Protein 6RW2 (pdb70)

Organism: Homo sapiens (NCBI:txid9606)

CATH classification: 2.60.120.260

GO terms:
  GO:0005003 ephrin receptor activity (F, IDA)
  GO:0070160 tight junction (C, IDA)
  GO:0005886 plasma membrane (C, IDA)
  GO:0030335 positive regulation of cell migration (P, IDA)
  GO:1903348 positive regulation of bicellular tight junction assembly (P, IMP)
  GO:0072659 protein localization to plasma membrane (P, IMP)
  GO:0005515 protein binding (F, IPI)
  GO:0019838 growth factor binding (F, IPI)
  GO:0005925 focal adhesion (C, IDA)
  GO:0030027 lamellipodium (C, IDA)
  GO:0031256 leading edge membrane (C, IDA)
  GO:0033629 negative regulation of cell adhesion mediated by integrin (P, IDA)
  GO:0048013 ephrin receptor signaling pathway (P, IDA)
  GO:0005886 plasma membrane (C, EXP)
  GO:0010591 regulation of lamellipodium assembly (P, IMP)
  GO:0016477 cell migration (P, IMP)
  GO:0030216 keratinocyte differentiation (P, IMP)
  GO:1903078 positive regulation of protein localization to plasma membrane (P, IMP)
  GO:0046058 cAMP metabolic process (P, IMP)
  GO:0060326 cell chemotaxis (P, IMP)

Secondary structure (DSSP, 8-state):
-EEEEEEGGGSTT-S--EEESSSSSSEEEEEEETTEEEEEEEEE--SSS---EEEEPPPEE-TT-SSEEEEEEEEEE-GGGSSS--TT-BS-EEEEEEEESS--TT---GGG-EEEEEE--SSEE-HHHHHTT----EEEEEEE----SSEEEEEEEESSBEEEEEEEEEEEE--/---PPP-SGGGGSS--B-

Nearest PDB structures (foldseek):
  6rw2-assembly1_B  TM=1.059E+00  e=2.504E-01  synthetic construct
  2x11-assembly1_A  TM=9.808E-01  e=3.997E-32  Homo sapiens
  3mbw-assembly1_A-2  TM=9.776E-01  e=3.997E-32  Homo sapiens
  6nk1-assembly1_A  TM=9.741E-01  e=1.411E-31  Homo sapiens
  3hei-assembly6_K  TM=9.759E-01  e=9.114E-31  Homo sapiens

Solvent-accessible surface area: 9880 Å² total; per-residue (Å²): 188,80,57,76,44,9,44,3,52,80,29,36,24,162,54,68,22,43,29,83,27,191,41,144,10,4,20,51,29,68,11,100,42,150,146,136,74,42,21,0,17,2,6,3,40,0,98,67,37,158,32,68,4,9,0,15,1,42,56,6,140,45,38,111,1,116,110,0,28,0,32,1,64,0,0,0,23,30,28,140,16,8,125,83,32,35,128,31,19,94,49,32,0,14,0,32,39,4,38,10,88,132,82,41,34,115,110,13,49,79,191,77,18,77,99,38,52,55,0,48,18,124,84,60,0,48,59,66,14,27,139,76,137,121,30,60,73,5,81,30,77,57,45,12,25,104,4,98,113,121,1,1,0,0,0,0,21,0,55,0,0,0,0,0,0,18,10,0,52,0,9,25,115,116,155,148,133,147,58,34,86,4,0,0,22,24,56,59,124,53,49,72,77

InterPro domains:
  IPR000719 Protein kinase domain [PS50011] (613-875)
  IPR001090 Ephrin, ligand binding domain [PF01404] (30-201)
  IPR001090 Ephrin, ligand binding domain [PS51550] (28-206)
  IPR001090 Ephrin, ligand binding domain [SM00615] (28-201)
  IPR001245 Serine-threonine/tyrosine-protein kinase, catalytic domain [PF07714] (614-871)
  IPR001245 Serine-threonine/tyrosine-protein kinase, catalytic domain [PR00109] (692-705)
  IPR001245 Serine-threonine/tyrosine-protein kinase, catalytic domain [PR00109] (729-747)
  IPR001245 Serine-threonine/tyrosine-protein kinase, catalytic domain [PR00109] (779-789)
  IPR001245 Serine-threonine/tyrosine-protein kinase, catalytic domain [PR00109] (798-820)
  IPR001245 Serine-threonine/tyrosine-protein kinase, catalytic domain [PR00109] (842-864)
  IPR001426 Tyrosine-protein kinase, receptor class V, conserved site [PS00790] (182-202)
  IPR001426 Tyrosine-protein kinase, receptor class V, conserved site [PS00791] (247-267)
  IPR001660 Sterile alpha motif domain [PF00536] (904-966)
  IPR001660 Sterile alpha motif domain [PS50105] (904-968)
  IPR001660 Sterile alpha motif domain [SM00454] (901-968)
  IPR003961 Fibronectin type III [PF00041] (331-420)
  IPR003961 Fibronectin type III [PF00041] (439-524)
  IPR003961 Fibronectin type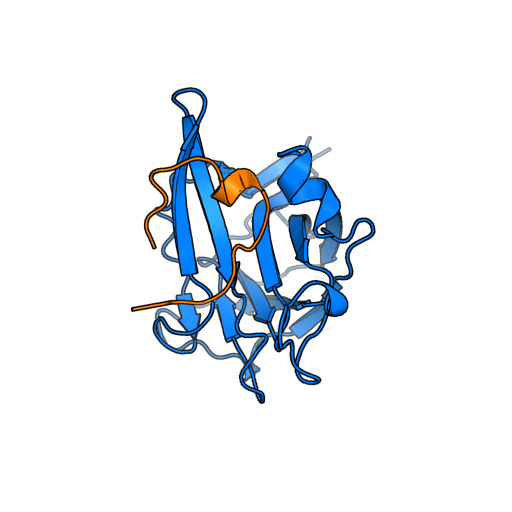 III [PS50853] (328-432)
  IPR003961 Fibronectin type III [PS50853] (438-529)
  IPR003961 Fibronectin type III [SM00060] (329-419)

Radius of gyration: 16.61 Å; Cα contacts (8 Å, |Δi|>4): 452; chains: 2; bounding box: 46×38×38 Å

Sequence (193 aa):
KEVVLLDFAAAGGELGWLTHPYGKGWDLMQNIMNDMPIYMYSVCNVMSGDQDNWLRTNWVYRGEAERIFIELKFTVRDCNSFPGGASSCKETFNLYYAESDLDYGTNFQKRLFTKIDTIAPDEITVSSDFEARHHVKLNVEERSVGPLTRKGFYLAFQDIGACVALLSVRVYYKKCARDCPLVNPLCLHHPGWTC

Foldseek 3Di:
DKDWQDKCFPPLQPQPKAKPPDDQAWHWDWDADPNRIFIKGWHAQQQDAQAWMKIKTHKTFCVPFQKKKKKWKKAWADQVQDPNGDPREDQKKWKWKAADLDGPPHPPCPVRIDTQDIGGFPDHDHVVCVVVVHDDIGIDMGMDGRHDHRTMMMMMIDRRIGMIIRIIIMIGDDD/DPPDDDPDCVPVDDDDDD

B-factor: mean 44.98, std 15.71, range [20.17, 131.32]

Structure (mmCIF, N/CA/C/O backbone):
data_6RW2
#
_entry.id   6RW2
#
_cell.length_a   42.090
_cell.length_b   113.680
_cell.length_c   130.960
_cell.angle_alpha   90.000
_cell.angle_beta   90.000
_cell.angle_gamma   90.000
#
_symmetry.space_group_name_H-M   'I 2 2 2'
#
loop_
_entity.id
_entity.type
_entity.pdbx_description
1 polymer 'Ephrin type-A receptor 2'
2 polymer ALA-ARG-ASP-CYS-PRO-LEU-VAL-ASN-PRO-LEU-CYS-LEU-HIS-PRO-GLY-TRP-THR-CYS
3 non-polymer GLYCEROL
4 non-polymer "1,1',1''-(1,3,5-triazinane-1,3,5-triyl)tripropan-1-one"
5 water water
#
loop_
_atom_site.group_PDB
_atom_site.id
_atom_site.type_symbol
_atom_site.label_atom_id
_atom_site.label_alt_id
_atom_site.label_comp_id
_atom_site.label_asym_id
_atom_site.label_entity_id
_atom_site.label_seq_id
_atom_site.pdbx_PDB_ins_code
_atom_site.Cartn_x
_atom_site.Cartn_y
_atom_site.Cartn_z
_atom_site.occupancy
_atom_site.B_iso_or_equiv
_atom_site.auth_seq_id
_atom_site.auth_comp_id
_atom_site.auth_asym_id
_atom_site.auth_atom_id
_atom_site.pdbx_PDB_model_num
ATOM 1 N N . LYS A 1 19 ? -0.533 30.971 7.144 1.00 60.28 27 LYS A N 1
ATOM 2 C CA . LYS A 1 19 ? -0.162 30.032 6.036 1.00 66.31 27 LYS A CA 1
ATOM 3 C C . LYS A 1 19 ? 0.478 28.746 6.611 1.00 58.77 27 LYS A C 1
ATOM 4 O O . LYS A 1 19 ? 0.274 27.684 6.007 1.00 64.93 27 LYS A O 1
ATOM 10 N N . GLU A 1 20 ? 1.194 28.813 7.737 1.00 50.35 28 GLU A N 1
ATOM 11 C CA . GLU A 1 20 ? 1.773 27.632 8.431 1.00 48.06 28 GLU A CA 1
ATOM 12 C C . GLU A 1 20 ? 0.911 27.280 9.632 1.00 49.55 28 GLU A C 1
ATOM 13 O O . GLU A 1 20 ? 0.680 28.161 10.440 1.00 56.02 28 GLU A O 1
ATOM 19 N N . VAL A 1 21 ? 0.410 26.046 9.684 1.00 45.96 29 VAL A N 1
ATOM 20 C CA . VAL A 1 21 ? -0.389 25.512 10.821 1.00 43.36 29 VAL A CA 1
ATOM 21 C C . VAL A 1 21 ? 0.546 24.577 11.613 1.00 42.01 29 VAL A C 1
ATOM 22 O O . VAL A 1 21 ? 0.957 23.520 11.101 1.00 42.45 29 VAL A O 1
ATOM 26 N N . VAL A 1 22 ? 0.834 24.979 12.829 1.00 36.95 30 VAL A N 1
ATOM 27 C CA . VAL A 1 22 ? 1.783 24.361 13.770 1.00 37.52 30 VAL A CA 1
ATOM 28 C C . VAL A 1 22 ? 1.141 23.157 14.442 1.00 37.27 30 VAL A C 1
ATOM 29 O O . VAL A 1 22 ? 0.163 23.345 15.162 1.00 39.83 30 VAL A O 1
ATOM 33 N N . LEU A 1 23 ? 1.771 21.988 14.282 1.00 35.28 31 LEU A N 1
ATOM 34 C CA . LEU A 1 23 ? 1.348 20.691 14.873 1.00 33.85 31 LEU A CA 1
ATOM 35 C C . LEU A 1 23 ? 2.116 20.390 16.156 1.00 33.46 31 LEU A C 1
ATOM 36 O O . LEU A 1 23 ? 1.601 19.649 16.944 1.00 36.47 31 LEU A O 1
ATOM 41 N N . LEU A 1 24 ? 3.345 20.870 16.301 1.00 33.61 32 LEU A N 1
ATOM 42 C CA . LEU A 1 24 ? 4.217 20.571 17.470 1.00 34.15 32 LEU A CA 1
ATOM 43 C C . LEU A 1 24 ? 5.260 21.678 17.557 1.00 30.40 32 LEU A C 1
ATOM 44 O O . LEU A 1 24 ? 5.807 22.087 16.532 1.00 28.39 32 LEU A O 1
ATOM 49 N N . ASP A 1 25 ? 5.528 22.151 18.753 1.00 33.37 33 ASP A N 1
ATOM 50 C CA . ASP A 1 25 ? 6.420 23.310 18.959 1.00 34.16 33 ASP A CA 1
ATOM 51 C C . ASP A 1 25 ? 7.087 23.130 20.309 1.00 35.20 33 ASP A C 1
ATOM 52 O O . ASP A 1 25 ? 6.538 23.609 21.329 1.00 38.32 33 ASP A O 1
ATOM 57 N N . PHE A 1 26 ? 8.274 22.550 20.279 1.00 32.55 34 PHE A N 1
ATOM 58 C CA . PHE A 1 26 ? 9.006 22.157 21.495 1.00 31.84 34 PHE A CA 1
ATOM 59 C C . PHE A 1 26 ? 9.425 23.383 22.311 1.00 32.68 34 PHE A C 1
ATOM 60 O O . PHE A 1 26 ? 9.288 23.305 23.509 1.00 31.01 34 PHE A O 1
ATOM 68 N N . ALA A 1 27 ? 9.943 24.452 21.700 1.00 35.30 35 ALA A N 1
ATOM 69 C CA . ALA A 1 27 ? 10.485 25.629 22.442 1.00 38.05 35 ALA A CA 1
ATOM 70 C C . ALA A 1 27 ? 9.392 26.332 23.289 1.00 39.73 35 ALA A C 1
ATOM 71 O O . ALA A 1 27 ? 9.754 26.957 24.317 1.00 43.98 35 ALA A O 1
ATOM 73 N N . ALA A 1 28 ? 8.120 26.229 22.893 1.00 40.63 36 ALA A N 1
ATOM 74 C CA . ALA A 1 28 ? 6.963 26.973 23.454 1.00 42.20 36 ALA A CA 1
ATOM 75 C C . ALA A 1 28 ? 6.208 26.122 24.459 1.00 44.39 36 ALA A C 1
ATOM 76 O O . ALA A 1 28 ? 5.327 26.683 25.115 1.00 55.03 36 ALA A O 1
ATOM 78 N N . ALA A 1 29 ? 6.502 24.821 24.557 1.00 49.95 37 ALA A N 1
ATOM 79 C CA . ALA A 1 29 ? 5.585 23.839 25.180 1.00 52.26 37 ALA A CA 1
ATOM 80 C C . ALA A 1 29 ? 5.872 23.696 26.681 1.00 56.29 37 ALA A C 1
ATOM 81 O O . ALA A 1 29 ? 5.381 22.711 27.270 1.00 61.90 37 ALA A O 1
ATOM 83 N N . GLY A 1 30 ? 6.642 24.628 27.274 1.00 60.68 38 GLY A N 1
ATOM 84 C CA . GLY A 1 30 ? 6.900 24.755 28.732 1.00 59.75 38 GLY A CA 1
ATOM 85 C C . GLY A 1 30 ? 7.489 23.498 29.376 1.00 60.67 38 GLY A C 1
ATOM 86 O O . GLY A 1 30 ? 7.470 23.420 30.630 1.00 57.42 38 GLY A O 1
ATOM 87 N N . GLY A 1 31 ? 7.970 22.543 28.564 1.00 59.51 39 GLY A N 1
ATOM 88 C CA . GLY A 1 31 ? 8.655 21.317 29.001 1.00 61.80 39 GLY A CA 1
ATOM 89 C C . GLY A 1 31 ? 7.708 20.217 29.444 1.00 63.11 39 GLY A C 1
ATOM 90 O O . GLY A 1 31 ? 8.197 19.303 30.139 1.00 64.77 39 GLY A O 1
ATOM 91 N N . GLU A 1 32 ? 6.435 20.239 29.015 1.00 65.63 40 GLU A N 1
ATOM 92 C CA . GLU A 1 32 ? 5.343 19.365 29.559 1.00 63.12 40 GLU A CA 1
ATOM 93 C C . GLU A 1 32 ? 4.857 18.329 28.514 1.00 57.31 40 GLU A C 1
ATOM 94 O O . GLU A 1 32 ? 3.819 17.669 28.753 1.00 52.25 40 GLU A O 1
ATOM 100 N N . LEU A 1 33 ? 5.576 18.109 27.408 1.00 54.81 41 LEU A N 1
ATOM 101 C CA . LEU A 1 33 ? 5.094 17.212 26.305 1.00 49.42 41 LEU A CA 1
ATOM 102 C C . LEU A 1 33 ? 5.254 15.735 26.648 1.00 44.73 41 LEU A C 1
ATOM 103 O O . LEU A 1 33 ? 4.626 14.945 25.979 1.00 45.95 41 LEU A O 1
ATOM 108 N N . GLY A 1 34 ? 6.056 15.378 27.646 1.00 48.67 42 GLY A N 1
ATOM 109 C CA . GLY A 1 34 ? 6.295 13.966 28.005 1.00 53.24 42 GLY A CA 1
ATOM 110 C C . GLY A 1 34 ? 6.860 13.202 26.813 1.00 50.76 42 GLY A C 1
ATOM 111 O O . GLY A 1 34 ? 6.262 12.229 26.352 1.00 57.79 42 GLY A O 1
ATOM 112 N N . TRP A 1 35 ? 7.933 13.709 26.238 1.00 43.48 43 TRP A N 1
ATOM 113 C CA . TRP A 1 35 ? 8.717 12.926 25.268 1.00 38.31 43 TRP A CA 1
ATOM 114 C C . TRP A 1 35 ? 9.280 11.722 26.004 1.00 39.83 43 TRP A C 1
ATOM 115 O O . TRP A 1 35 ? 9.375 11.744 27.230 1.00 43.72 43 TRP A O 1
ATOM 126 N N . LEU A 1 36 ? 9.623 10.688 25.263 1.00 41.42 44 LEU A N 1
ATOM 127 C CA . LEU A 1 36 ? 10.093 9.402 25.814 1.00 37.87 44 LEU A CA 1
ATOM 128 C C . LEU A 1 36 ? 11.536 9.229 25.383 1.00 35.08 44 LEU A C 1
ATOM 129 O O . LEU A 1 36 ? 11.868 9.539 24.237 1.00 38.61 44 LEU A O 1
ATOM 134 N N . THR A 1 37 ? 12.391 8.865 26.314 1.00 36.85 45 THR A N 1
ATOM 135 C CA . THR A 1 37 ? 13.828 8.606 26.087 1.00 39.81 45 THR A CA 1
ATOM 136 C C . THR A 1 37 ? 14.121 7.126 26.314 1.00 40.50 45 THR A C 1
ATOM 137 O O . THR A 1 37 ? 13.527 6.555 27.203 1.00 37.79 45 THR A O 1
ATOM 141 N N . HIS A 1 38 ? 14.987 6.556 25.496 1.00 40.28 46 HIS A N 1
ATOM 142 C CA . HIS A 1 38 ? 15.441 5.155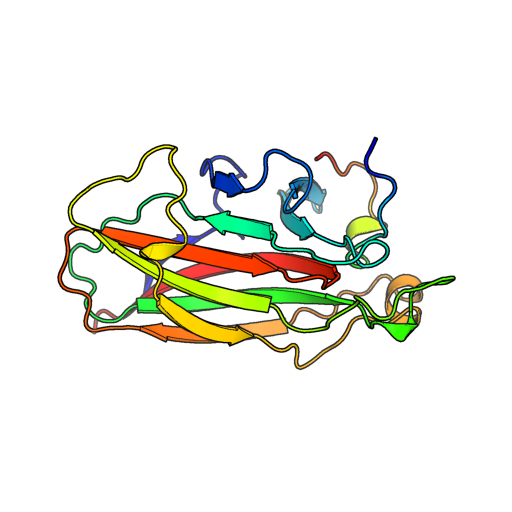 25.582 1.00 43.82 46 HIS A CA 1
ATOM 143 C C . HIS A 1 38 ? 16.934 5.190 25.297 1.00 44.63 46 HIS A C 1
ATOM 144 O O . HIS A 1 38 ? 17.362 5.687 24.263 1.00 39.19 46 HIS A O 1
ATOM 151 N N . PRO A 1 39 ? 17.793 4.763 26.240 1.00 55.97 47 PRO A N 1
ATOM 152 C CA . PRO A 1 39 ? 17.347 4.237 27.532 1.00 58.36 47 PRO A CA 1
ATOM 153 C C . PRO A 1 39 ? 16.996 5.335 28.555 1.00 59.15 47 PRO A C 1
ATOM 154 O O . PRO A 1 39 ? 17.517 6.400 28.416 1.00 54.25 47 PRO A O 1
ATOM 158 N N . TYR A 1 40 ? 16.038 5.062 29.461 1.00 77.62 48 TYR A N 1
ATOM 159 C CA . TYR A 1 40 ? 15.928 5.542 30.880 1.00 87.44 48 TYR A CA 1
ATOM 160 C C . TYR A 1 40 ? 16.212 7.049 31.078 1.00 80.86 48 TYR A C 1
ATOM 161 O O . TYR A 1 40 ? 15.264 7.829 30.989 1.00 78.02 48 TYR A O 1
ATOM 170 N N . GLY A 1 41 ? 17.447 7.446 31.421 1.00 76.74 49 GLY A N 1
ATOM 171 C CA . GLY A 1 41 ? 17.749 8.783 31.982 1.00 75.60 49 GLY A CA 1
ATOM 172 C C . GLY A 1 41 ? 19.228 9.140 31.872 1.00 84.20 49 GLY A C 1
ATOM 173 O O . GLY A 1 41 ? 19.580 10.361 31.896 1.00 76.52 49 GLY A O 1
ATOM 174 N N . LYS A 1 42 ? 20.090 8.122 31.772 1.00 81.71 50 LYS A N 1
ATOM 175 C CA . LYS A 1 42 ? 21.285 8.180 30.885 1.00 77.95 50 LYS A 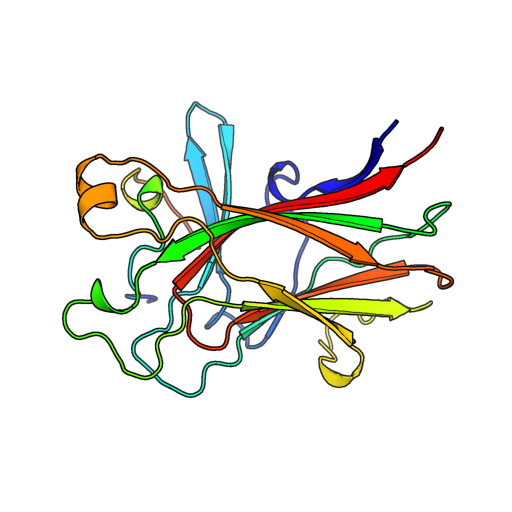CA 1
ATOM 176 C C . LYS A 1 42 ? 20.757 8.405 29.448 1.00 72.73 50 LYS A C 1
ATOM 177 O O . LYS A 1 42 ? 19.666 7.870 29.103 1.00 82.83 50 LYS A O 1
ATOM 183 N N . GLY A 1 43 ? 21.433 9.215 28.642 1.00 52.75 51 GLY A N 1
ATOM 184 C CA . GLY A 1 43 ? 20.948 9.541 27.291 1.00 45.77 51 GLY A CA 1
ATOM 185 C C . GLY A 1 43 ? 20.391 10.939 27.206 1.00 40.83 51 GLY A C 1
ATOM 186 O O . GLY A 1 43 ? 20.915 11.833 27.863 1.00 33.36 51 GLY A O 1
ATOM 187 N N . TRP A 1 44 ? 19.377 11.156 26.371 1.00 36.40 52 TRP A N 1
ATOM 188 C CA . TRP A 1 44 ? 18.824 12.517 26.202 1.00 35.72 52 TRP A CA 1
ATOM 189 C C . TRP A 1 44 ? 18.214 12.982 27.514 1.00 35.97 52 TRP A C 1
ATOM 190 O O . TRP A 1 44 ? 17.476 12.220 28.135 1.00 35.07 52 TRP A O 1
ATOM 201 N N . ASP A 1 45 ? 18.402 14.252 27.819 1.00 37.74 53 ASP A N 1
ATOM 202 C CA . ASP A 1 45 ? 18.031 14.829 29.115 1.00 40.68 53 ASP A CA 1
ATOM 203 C C . ASP A 1 45 ? 17.307 16.160 28.882 1.00 38.28 53 ASP A C 1
ATOM 204 O O . ASP A 1 45 ? 17.840 17.005 28.144 1.00 36.65 53 ASP A O 1
ATOM 209 N N . LEU A 1 46 ? 16.146 16.362 29.504 1.00 38.03 54 LEU A N 1
ATOM 210 C CA . LEU A 1 46 ? 15.392 17.636 29.360 1.00 37.99 54 LEU A CA 1
ATOM 211 C C . LEU A 1 46 ? 15.990 18.636 30.344 1.00 34.77 54 LEU A C 1
ATOM 212 O O . LEU A 1 46 ? 15.985 18.339 31.483 1.00 36.44 54 LEU A O 1
ATOM 217 N N . MET A 1 47 ? 16.516 19.745 29.860 1.00 36.02 55 MET A N 1
ATOM 218 C CA . MET A 1 47 ? 17.170 20.778 30.666 1.00 38.13 55 MET A CA 1
ATOM 219 C C . MET A 1 47 ? 16.279 22.032 30.651 1.00 40.46 55 MET A C 1
ATOM 220 O O . MET A 1 47 ? 15.792 22.422 29.581 1.00 36.17 55 MET A O 1
ATOM 225 N N . GLN A 1 48 ? 16.109 22.650 31.812 1.00 42.42 56 GLN A N 1
ATOM 226 C CA . GLN A 1 48 ? 15.251 23.836 32.013 1.00 43.91 56 GLN A CA 1
ATOM 227 C C . GLN A 1 48 ? 16.075 24.892 32.720 1.00 42.98 56 GLN A C 1
ATOM 228 O O . GLN A 1 48 ? 16.812 24.604 33.659 1.00 46.49 56 GLN A O 1
ATOM 234 N N . ASN A 1 49 ? 15.939 26.098 32.253 1.00 43.80 57 ASN A N 1
ATOM 235 C CA . ASN A 1 49 ? 16.395 27.257 33.013 1.00 45.58 57 ASN A CA 1
ATOM 236 C C . ASN A 1 49 ? 15.381 28.372 32.725 1.00 48.05 57 ASN A C 1
ATOM 237 O O . ASN A 1 49 ? 14.415 28.147 31.926 1.00 45.63 57 ASN A O 1
ATOM 242 N N . ILE A 1 50 ? 15.562 29.514 33.376 1.00 43.35 58 ILE A N 1
ATOM 243 C CA . ILE A 1 50 ? 14.805 30.736 33.051 1.00 44.52 58 ILE A CA 1
ATOM 244 C C . ILE A 1 50 ? 15.833 31.750 32.574 1.00 42.75 58 ILE A C 1
ATOM 245 O O . ILE A 1 50 ? 16.798 31.931 33.270 1.00 46.16 58 ILE A O 1
ATOM 250 N N . MET A 1 51 ? 15.655 32.330 31.396 1.00 47.91 59 MET A N 1
ATOM 251 C CA . MET A 1 51 ? 16.537 33.423 30.917 1.00 54.18 59 MET A CA 1
ATOM 252 C C . MET A 1 51 ? 15.666 34.551 30.391 1.00 47.59 59 MET A C 1
ATOM 253 O O . MET A 1 51 ? 14.656 34.233 29.742 1.00 48.05 59 MET A O 1
ATOM 258 N N . ASN A 1 52 ? 16.015 35.800 30.696 1.00 52.16 60 ASN A N 1
ATOM 259 C CA . ASN A 1 52 ? 15.180 36.988 30.331 1.00 60.23 60 ASN A CA 1
ATOM 260 C C . ASN A 1 52 ? 13.731 36.768 30.843 1.00 54.78 60 ASN A C 1
ATOM 261 O O . ASN A 1 52 ? 12.765 37.007 30.076 1.00 53.95 60 ASN A O 1
ATOM 266 N N . ASP A 1 53 ? 13.593 36.241 32.068 1.00 48.54 61 ASP A N 1
ATOM 267 C CA . ASP A 1 53 ? 12.303 35.917 32.743 1.00 54.11 61 ASP A CA 1
ATOM 268 C C . ASP A 1 53 ? 11.349 35.192 31.791 1.00 53.26 61 ASP A C 1
ATOM 269 O O . ASP A 1 53 ? 10.142 35.360 31.896 1.00 50.95 61 ASP A O 1
ATOM 274 N N . MET A 1 54 ? 11.933 34.308 30.988 1.00 56.18 62 MET A N 1
ATOM 275 C CA . MET A 1 54 ? 11.293 33.394 30.015 1.00 56.61 62 MET A CA 1
ATOM 276 C C . MET A 1 54 ? 11.881 32.000 30.243 1.00 49.29 62 MET A C 1
ATOM 277 O O . MET A 1 54 ? 13.083 31.793 30.098 1.00 44.66 62 MET A O 1
ATOM 282 N N . PRO A 1 55 ? 11.066 30.991 30.601 1.00 45.79 63 PRO A N 1
ATOM 283 C CA . PRO A 1 55 ? 11.545 29.618 30.676 1.00 43.85 63 PRO A CA 1
ATOM 284 C C . PRO A 1 55 ? 12.192 29.192 29.347 1.00 41.70 63 PRO A C 1
ATOM 285 O O . PRO A 1 55 ? 11.848 29.698 28.283 1.00 40.18 63 PRO A O 1
ATOM 289 N N . ILE A 1 56 ? 13.215 28.343 29.435 1.00 43.44 64 ILE A N 1
ATOM 290 C CA . ILE A 1 56 ? 13.976 27.859 28.245 1.00 40.86 64 ILE A CA 1
ATOM 291 C C . ILE A 1 56 ? 14.301 26.380 28.444 1.00 39.36 64 ILE A C 1
ATOM 292 O O . ILE A 1 56 ? 14.726 26.004 29.572 1.00 36.28 64 ILE A O 1
ATOM 297 N N . TYR A 1 57 ? 14.027 25.590 27.400 1.00 36.77 65 TYR A N 1
ATOM 298 C CA . TYR A 1 57 ? 14.175 24.122 27.352 1.00 37.66 65 TYR A CA 1
ATOM 299 C C . TYR A 1 57 ? 15.200 23.760 26.264 1.00 36.04 65 TYR A C 1
ATOM 300 O O . TYR A 1 57 ? 15.262 24.434 25.238 1.00 36.05 65 TYR A O 1
ATOM 309 N N . MET A 1 58 ? 16.071 22.812 26.579 1.00 35.70 66 MET A N 1
ATOM 310 C CA . MET A 1 58 ? 17.029 22.137 25.663 1.00 36.69 66 MET A CA 1
ATOM 311 C C . MET A 1 58 ? 16.896 20.644 25.939 1.00 34.01 66 MET A C 1
ATOM 312 O O . MET A 1 58 ? 16.963 20.290 27.121 1.00 32.41 66 MET A O 1
ATOM 317 N N . TYR A 1 59 ? 16.745 19.827 24.904 1.00 33.46 67 TYR A N 1
ATOM 318 C CA . TYR A 1 59 ? 16.933 18.353 24.998 1.00 35.75 67 TYR A CA 1
ATOM 319 C C . TYR A 1 59 ? 18.392 18.111 24.633 1.00 33.96 67 TYR A C 1
ATOM 320 O O . TYR A 1 59 ? 18.778 18.556 23.538 1.00 33.99 67 TYR A O 1
ATOM 329 N N . SER A 1 60 ? 19.178 17.561 25.551 1.00 30.59 68 SER A N 1
ATOM 330 C CA . SER A 1 60 ? 20.655 17.580 25.445 1.00 32.88 68 SER A CA 1
ATOM 331 C C . SER A 1 60 ? 21.181 16.180 25.637 1.00 33.29 68 SER A C 1
ATOM 332 O O . SER A 1 60 ? 20.639 15.490 26.527 1.00 29.83 68 SER A O 1
ATOM 335 N N . VAL A 1 61 ? 22.244 15.840 24.911 1.00 33.67 69 VAL A N 1
ATOM 336 C CA . VAL A 1 61 ? 23.042 14.619 25.235 1.00 33.18 69 VAL A CA 1
ATOM 337 C C . VAL A 1 61 ? 24.490 14.854 24.778 1.00 33.19 69 VAL A C 1
ATOM 338 O O . VAL A 1 61 ? 24.711 15.509 23.771 1.00 28.06 69 VAL A O 1
ATOM 342 N N . CYS A 1 62 ? 25.430 14.398 25.598 1.00 33.36 70 CYS A N 1
ATOM 343 C CA . CYS A 1 62 ? 26.857 14.602 25.400 1.00 33.88 70 CYS A CA 1
ATOM 344 C C . CYS A 1 62 ? 27.645 13.489 26.077 1.00 32.60 70 CYS A C 1
ATOM 345 O O . CYS A 1 62 ? 28.439 13.788 26.918 1.00 36.33 70 CYS A O 1
ATOM 348 N N . ASN A 1 63 ? 27.382 12.249 25.719 1.00 34.81 71 ASN A N 1
ATOM 349 C CA . ASN A 1 63 ? 28.141 11.061 26.173 1.00 37.75 71 ASN A CA 1
ATOM 350 C C . ASN A 1 63 ? 29.236 10.769 25.139 1.00 38.57 71 ASN A C 1
ATOM 351 O O . ASN A 1 63 ? 29.142 9.748 24.438 1.00 45.54 71 ASN A O 1
ATOM 356 N N . VAL A 1 64 ? 30.191 11.675 24.983 1.00 39.19 72 VAL A N 1
ATOM 357 C CA . VAL A 1 64 ? 31.273 11.576 23.954 1.00 41.12 72 VAL A CA 1
ATOM 358 C C . VAL A 1 64 ? 32.453 10.761 24.496 1.00 43.46 72 VAL A C 1
ATOM 359 O O . VAL A 1 64 ? 33.295 10.461 23.660 1.00 37.71 72 VAL A O 1
ATOM 363 N N . MET A 1 65 ? 32.487 10.422 25.798 1.00 50.76 73 MET A N 1
ATOM 364 C CA . MET A 1 65 ? 33.649 9.772 26.481 1.00 59.63 73 MET A CA 1
ATOM 365 C C . MET A 1 65 ? 33.542 8.250 26.349 1.00 59.15 73 MET A C 1
ATOM 366 O O . MET A 1 65 ? 34.550 7.642 25.970 1.00 73.59 73 MET A O 1
ATOM 371 N N . SER A 1 66 ? 32.364 7.676 26.587 1.00 62.87 74 SER A N 1
ATOM 372 C CA . SER A 1 66 ? 32.090 6.211 26.518 1.00 62.38 74 SER A CA 1
ATOM 373 C C . SER A 1 66 ? 31.521 5.879 25.146 1.00 55.10 74 SER A C 1
ATOM 374 O O . SER A 1 66 ? 30.775 6.740 24.594 1.00 58.32 74 SER A O 1
ATOM 377 N N . GLY A 1 67 ? 31.839 4.699 24.614 1.00 49.39 75 GLY A N 1
ATOM 378 C CA . GLY A 1 67 ? 31.491 4.349 23.219 1.00 48.49 75 GLY A CA 1
ATOM 379 C C . GLY A 1 67 ? 30.114 3.742 23.133 1.00 47.42 75 GLY A C 1
ATOM 380 O O . GLY A 1 67 ? 29.470 3.631 24.176 1.00 52.99 75 GLY A O 1
ATOM 381 N N . ASP A 1 68 ? 29.674 3.335 21.946 1.00 51.83 76 ASP A N 1
ATOM 382 C CA . ASP A 1 68 ? 28.460 2.482 21.782 1.00 52.86 76 ASP A CA 1
ATOM 383 C C . ASP A 1 68 ? 27.242 3.238 22.346 1.00 50.65 76 ASP A C 1
ATOM 384 O O . ASP A 1 68 ? 26.511 2.697 23.203 1.00 49.81 76 ASP A O 1
ATOM 389 N N . GLN A 1 69 ? 27.055 4.486 21.923 1.00 47.68 77 GLN A N 1
ATOM 390 C CA . GLN A 1 69 ? 25.922 5.344 22.356 1.00 44.58 77 GLN A CA 1
ATOM 391 C C . GLN A 1 69 ? 24.794 5.055 21.374 1.00 39.30 77 GLN A C 1
ATOM 392 O O . GLN A 1 69 ? 25.055 5.122 20.183 1.00 35.60 77 GLN A O 1
ATOM 398 N N . ASP A 1 70 ? 23.621 4.675 21.869 1.00 38.08 78 ASP A N 1
ATOM 399 C CA . ASP A 1 70 ? 22.423 4.577 21.005 1.00 37.85 78 ASP A CA 1
ATOM 400 C C . ASP A 1 70 ? 21.238 5.208 21.759 1.00 36.02 78 ASP A C 1
ATOM 401 O O . ASP A 1 70 ? 20.431 4.482 22.324 1.00 36.50 78 ASP A O 1
ATOM 406 N N . ASN A 1 71 ? 21.163 6.536 21.763 1.00 34.00 79 ASN A N 1
ATOM 407 C CA . ASN A 1 71 ? 20.232 7.322 22.629 1.00 35.23 79 ASN A CA 1
ATOM 408 C C . ASN A 1 71 ? 19.063 7.826 21.795 1.00 31.72 79 ASN A C 1
ATOM 409 O O . ASN A 1 71 ? 19.284 8.633 20.936 1.00 32.38 79 ASN A O 1
ATOM 414 N N . TRP A 1 72 ? 17.872 7.374 22.117 1.00 29.16 80 TRP A N 1
ATOM 415 C CA . TRP A 1 72 ? 16.635 7.754 21.414 1.00 30.50 80 TRP A CA 1
ATOM 416 C C . TRP A 1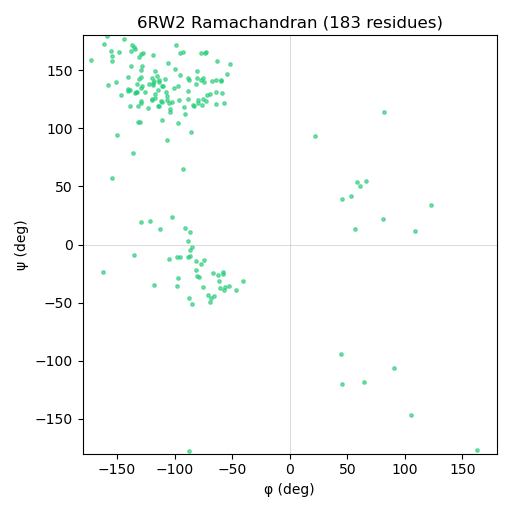 72 ? 15.752 8.675 22.243 1.00 30.29 80 TRP A C 1
ATOM 417 O O . TRP A 1 72 ? 15.618 8.455 23.453 1.00 31.19 80 TRP A O 1
ATOM 428 N N . LEU A 1 73 ? 15.134 9.624 21.544 1.00 30.97 81 LEU A N 1
ATOM 429 C CA . LEU A 1 73 ? 14.174 10.633 22.032 1.00 29.82 81 LEU A CA 1
ATOM 430 C C . LEU A 1 73 ? 12.974 10.553 21.117 1.00 29.32 81 LEU A C 1
ATOM 431 O O . LEU A 1 73 ? 13.156 10.733 19.937 1.00 29.01 81 LEU A O 1
ATOM 436 N N . ARG A 1 74 ? 11.788 10.326 21.645 1.00 33.27 82 ARG A N 1
ATOM 437 C CA . ARG A 1 74 ? 10.568 10.239 20.819 1.00 32.33 82 ARG A CA 1
ATOM 438 C C . ARG A 1 74 ? 9.592 11.344 21.237 1.00 34.23 82 ARG A C 1
ATOM 439 O O . ARG A 1 74 ? 9.393 11.509 22.431 1.00 28.10 82 ARG A O 1
ATOM 447 N N . THR A 1 75 ? 8.932 11.977 20.263 1.00 32.24 83 THR A N 1
ATOM 448 C CA . THR A 1 75 ? 7.945 13.022 20.527 1.00 31.30 83 THR A CA 1
ATOM 449 C C . THR A 1 75 ? 6.692 12.346 21.100 1.00 30.86 83 THR A C 1
ATOM 450 O O . THR A 1 75 ? 6.585 11.115 20.998 1.00 29.74 83 THR A O 1
ATOM 454 N N . ASN A 1 76 ? 5.808 13.162 21.674 1.00 29.77 84 ASN A N 1
ATOM 455 C CA . ASN A 1 76 ? 4.383 12.850 21.842 1.00 34.01 84 ASN A CA 1
ATOM 456 C C . ASN A 1 76 ? 3.829 12.428 20.468 1.00 33.90 84 ASN A C 1
ATOM 457 O O . ASN A 1 76 ? 4.396 12.791 19.423 1.00 30.59 84 ASN A O 1
ATOM 462 N N . TRP A 1 77 ? 2.766 11.652 20.470 1.00 34.34 85 TRP A N 1
ATOM 463 C CA . TRP A 1 77 ? 1.963 11.379 19.248 1.00 37.96 85 TRP A CA 1
ATOM 464 C C . TRP A 1 77 ? 1.293 12.666 18.724 1.00 35.38 85 TRP A C 1
ATOM 465 O O . TRP A 1 77 ? 0.640 13.386 19.507 1.00 33.43 85 TRP A O 1
ATOM 476 N N . VAL A 1 78 ? 1.417 12.925 17.427 1.00 34.69 86 VAL A N 1
ATOM 477 C CA . VAL A 1 78 ? 0.828 14.131 16.777 1.00 35.83 86 VAL A CA 1
ATOM 478 C C . VAL A 1 78 ? -0.314 13.733 15.850 1.00 33.42 86 VAL A C 1
ATOM 479 O O . VAL A 1 78 ? -0.099 12.931 14.959 1.00 32.79 86 VAL A O 1
ATOM 483 N N . TYR A 1 79 ? -1.491 14.291 16.088 1.00 34.46 87 TYR A N 1
ATOM 484 C CA . TYR A 1 79 ? -2.705 14.052 15.281 1.00 36.98 87 TYR A CA 1
ATOM 485 C C . TYR A 1 79 ? -2.469 14.871 14.018 1.00 38.07 87 TYR A C 1
ATOM 486 O O . TYR A 1 79 ? -2.198 16.043 14.113 1.00 41.77 87 TYR A O 1
ATOM 495 N N . ARG A 1 80 ? -2.447 14.195 12.887 1.00 37.24 88 ARG A N 1
ATOM 496 C CA . ARG A 1 80 ? -2.111 14.723 11.545 1.00 40.63 88 ARG A CA 1
ATOM 497 C C . ARG A 1 80 ? -3.216 15.636 11.017 1.00 39.59 88 ARG A C 1
ATOM 498 O O . ARG A 1 80 ? -2.882 16.682 10.437 1.00 39.39 88 ARG A O 1
ATOM 506 N N . GLY A 1 81 ? -4.476 15.227 11.180 1.00 39.85 89 GLY A N 1
ATOM 507 C CA . GLY A 1 81 ? -5.648 16.023 10.755 1.00 38.59 89 GLY A CA 1
ATOM 508 C C . GLY A 1 81 ? -5.669 16.180 9.241 1.00 39.34 89 GLY A C 1
ATOM 509 O O . GLY A 1 81 ? -5.704 15.170 8.545 1.00 41.25 89 GLY A O 1
ATOM 510 N N . GLU A 1 82 ? -5.592 17.412 8.753 1.00 42.13 90 GLU A N 1
ATOM 511 C CA . GLU A 1 82 ? -5.594 17.763 7.308 1.00 49.04 90 GLU A CA 1
ATOM 512 C C . GLU A 1 82 ? -4.197 17.579 6.715 1.00 43.44 90 GLU A C 1
ATOM 513 O O . GLU A 1 82 ? -4.095 17.459 5.485 1.00 41.71 90 GLU A O 1
ATOM 519 N N . ALA A 1 83 ? -3.168 17.606 7.561 1.00 38.31 91 ALA A N 1
ATOM 520 C CA . ALA A 1 83 ? -1.760 17.681 7.116 1.00 36.99 91 ALA A CA 1
ATOM 521 C C . ALA A 1 83 ? -1.472 16.476 6.236 1.00 33.38 91 ALA A C 1
ATOM 522 O O . ALA A 1 83 ? -1.758 15.378 6.683 1.00 29.04 91 ALA A O 1
ATOM 524 N N . GLU A 1 84 ? -0.890 16.687 5.060 1.00 33.04 92 GLU A N 1
ATOM 525 C CA . GLU A 1 84 ? -0.444 15.553 4.197 1.00 38.57 92 GLU A CA 1
ATOM 526 C C . GLU A 1 84 ? 1.056 15.619 3.999 1.00 35.89 92 GLU A C 1
ATOM 527 O O . GLU A 1 84 ? 1.625 14.602 3.840 1.00 39.59 92 GLU A O 1
ATOM 533 N N . ARG A 1 85 ? 1.643 16.800 3.912 1.00 40.13 93 ARG A N 1
ATOM 534 C CA . ARG A 1 85 ? 3.122 16.954 3.955 1.00 37.86 93 ARG A CA 1
ATOM 535 C C . ARG A 1 85 ? 3.427 17.777 5.198 1.00 37.84 93 ARG A C 1
ATOM 536 O O . ARG A 1 85 ? 2.726 18.795 5.402 1.00 38.43 93 ARG A O 1
ATOM 544 N N . ILE A 1 86 ? 4.349 17.299 6.040 1.00 34.52 94 ILE A N 1
ATOM 545 C CA . ILE A 1 86 ? 4.820 18.086 7.213 1.00 33.09 94 ILE A CA 1
ATOM 546 C C . ILE A 1 86 ? 6.221 18.640 6.956 1.00 34.07 94 ILE A C 1
ATOM 547 O O . ILE A 1 86 ? 6.971 18.079 6.136 1.00 35.93 94 ILE A O 1
ATOM 552 N N . PHE A 1 87 ? 6.548 19.724 7.655 1.00 34.79 95 PHE A N 1
ATOM 553 C CA . PHE A 1 87 ? 7.851 20.430 7.607 1.00 34.00 95 PHE A CA 1
ATOM 554 C C . PHE A 1 87 ? 8.393 20.361 9.030 1.00 34.48 95 PHE A C 1
ATOM 555 O O . PHE A 1 87 ? 7.634 20.687 9.930 1.00 33.62 95 PHE A O 1
ATOM 563 N N . ILE A 1 88 ? 9.601 19.828 9.220 1.00 33.97 96 ILE A N 1
ATOM 564 C CA . ILE A 1 88 ? 10.250 19.682 10.556 1.00 32.66 96 ILE A CA 1
ATOM 565 C C . ILE A 1 88 ? 11.413 20.649 10.577 1.00 31.67 96 ILE A C 1
ATOM 566 O O . ILE A 1 88 ? 12.382 20.434 9.847 1.00 33.74 96 ILE A O 1
ATOM 571 N N . GLU A 1 89 ? 11.267 21.726 11.314 1.00 34.37 97 GLU A N 1
ATOM 572 C CA . GLU A 1 89 ? 12.352 22.712 11.546 1.00 33.14 97 GLU A CA 1
ATOM 573 C C . GLU A 1 89 ? 13.054 22.419 12.874 1.00 31.28 97 GLU A C 1
ATOM 574 O O . GLU A 1 89 ? 12.377 22.354 13.899 1.00 31.06 97 GLU A O 1
ATOM 580 N N . LEU A 1 90 ? 14.369 22.237 12.850 1.00 31.14 98 LEU A N 1
ATOM 581 C CA . LEU A 1 90 ? 15.167 21.970 14.078 1.00 29.57 98 LEU A CA 1
ATOM 582 C C . LEU A 1 90 ? 16.181 23.099 14.267 1.00 30.38 98 LEU A C 1
ATOM 583 O O . LEU A 1 90 ? 16.779 23.539 13.290 1.00 31.24 98 LEU A O 1
ATOM 588 N N . LYS A 1 91 ? 16.386 23.501 15.504 1.00 31.90 99 LYS A N 1
ATOM 589 C CA . LYS A 1 91 ? 17.498 24.384 15.888 1.00 33.85 99 LYS A CA 1
ATOM 590 C C . LYS A 1 91 ? 18.228 23.674 17.001 1.00 31.57 99 LYS A C 1
ATOM 591 O O . LYS A 1 91 ? 17.585 23.160 17.982 1.00 30.10 99 LYS A O 1
ATOM 597 N N . PHE A 1 92 ? 19.523 23.613 16.838 1.00 32.38 100 PHE A N 1
ATOM 598 C CA . PHE A 1 92 ? 20.359 22.787 17.722 1.00 31.38 100 PHE A CA 1
ATOM 599 C C . PHE A 1 92 ? 21.759 23.351 17.710 1.00 30.34 100 PHE A C 1
ATOM 600 O O . PHE A 1 92 ? 22.094 24.149 16.822 1.00 30.85 100 PHE A O 1
ATOM 608 N N . THR A 1 93 ? 22.543 22.876 18.668 1.00 30.16 101 THR A N 1
ATOM 609 C CA . THR A 1 93 ? 23.993 23.112 18.734 1.00 30.93 101 THR A CA 1
ATOM 610 C C . THR A 1 93 ? 24.657 21.742 18.600 1.00 32.51 101 THR A C 1
ATOM 611 O O . THR A 1 93 ? 24.058 20.719 19.081 1.00 29.58 101 THR A O 1
ATOM 615 N N . VAL A 1 94 ? 25.851 21.742 18.020 1.00 33.61 102 VAL A N 1
ATOM 616 C CA . VAL A 1 94 ? 26.751 20.562 18.024 1.00 35.48 102 VAL A CA 1
ATOM 617 C C . VAL A 1 94 ? 28.165 21.010 18.407 1.00 37.27 102 VAL A C 1
ATOM 618 O O . VAL A 1 94 ? 28.675 22.024 17.835 1.00 36.80 102 VAL A O 1
ATOM 622 N N . ARG A 1 95 ? 28.757 20.287 19.348 1.00 32.59 103 ARG A N 1
ATOM 623 C CA . ARG A 1 95 ? 30.103 20.644 19.868 1.00 36.26 103 ARG A CA 1
ATOM 624 C C . ARG A 1 95 ? 31.201 19.815 19.162 1.00 36.42 103 ARG A C 1
ATOM 625 O O . ARG A 1 95 ? 31.001 18.623 18.807 1.00 38.92 103 ARG A O 1
ATOM 633 N N . ASP A 1 96 ? 32.261 20.521 18.818 1.00 37.65 104 ASP A N 1
ATOM 634 C CA . ASP A 1 96 ? 33.450 20.085 18.067 1.00 36.10 104 ASP A CA 1
ATOM 635 C C . ASP A 1 96 ? 34.065 18.909 18.821 1.00 35.56 104 ASP A C 1
ATOM 636 O O . ASP A 1 96 ? 34.399 19.077 20.003 1.00 33.87 104 ASP A O 1
ATOM 641 N N . CYS A 1 97 ? 34.203 17.755 18.186 1.00 35.65 105 CYS A N 1
ATOM 642 C CA . CYS A 1 97 ? 34.848 16.555 18.795 1.00 39.19 105 CYS A CA 1
ATOM 643 C C . CYS A 1 97 ? 36.285 16.823 19.249 1.00 37.53 105 CYS A C 1
ATOM 644 O O . CYS A 1 97 ? 36.666 16.226 20.230 1.00 38.47 105 CYS A O 1
ATOM 647 N N . ASN A 1 98 ? 37.022 17.791 18.720 1.00 41.03 106 ASN A N 1
ATOM 648 C CA . ASN A 1 98 ? 38.395 18.039 19.270 1.00 40.04 106 ASN A CA 1
ATOM 649 C C . ASN A 1 98 ? 38.438 18.943 20.501 1.00 39.68 106 ASN A C 1
ATOM 650 O O . ASN A 1 98 ? 39.546 19.207 20.955 1.00 39.65 106 ASN A O 1
ATOM 655 N N . SER A 1 99 ? 37.310 19.469 20.955 1.00 39.27 107 SER A N 1
ATOM 656 C CA . SER A 1 99 ? 37.208 20.496 22.013 1.00 38.81 107 SER A CA 1
ATOM 657 C C . SER A 1 99 ? 37.129 19.801 23.368 1.00 40.37 107 SER A C 1
ATOM 658 O O . SER A 1 99 ? 36.930 20.508 24.344 1.00 42.08 107 SER A O 1
ATOM 661 N N . PHE A 1 100 ? 37.227 18.473 23.417 1.00 43.56 108 PHE A N 1
ATOM 662 C CA . PHE A 1 100 ? 37.095 17.691 24.680 1.00 52.35 108 PHE A CA 1
ATOM 663 C C . PHE A 1 100 ? 38.475 17.365 25.257 1.00 63.03 108 PHE A C 1
ATOM 664 O O . PHE A 1 100 ? 39.161 16.464 24.761 1.00 62.59 108 PHE A O 1
ATOM 672 N N . PRO A 1 101 ? 38.902 18.062 26.340 1.00 76.92 109 PRO A N 1
ATOM 673 C CA . PRO A 1 101 ? 40.175 17.757 27.006 1.00 79.98 109 PRO A CA 1
ATOM 674 C C . PRO A 1 101 ? 40.047 16.340 27.579 1.00 88.43 109 PRO A C 1
ATOM 675 O O . PRO A 1 101 ? 39.102 16.126 28.360 1.00 84.15 109 PRO A O 1
ATOM 679 N N . GLY A 1 102 ? 40.939 15.428 27.152 1.00 86.57 110 GLY A N 1
ATOM 680 C CA . GLY A 1 102 ? 40.679 13.975 27.038 1.00 87.83 110 GLY A CA 1
ATOM 681 C C . GLY A 1 102 ? 40.148 13.656 25.643 1.00 95.86 110 GLY A C 1
ATOM 682 O O . GLY A 1 102 ? 40.972 13.685 24.683 1.00 99.54 110 GLY A O 1
ATOM 683 N N . GLY A 1 103 ? 38.836 13.369 25.532 1.00 95.93 111 GLY A N 1
ATOM 684 C CA . GLY A 1 103 ? 38.010 13.471 24.304 1.00 94.97 111 GLY A CA 1
ATOM 685 C C . GLY A 1 103 ? 38.134 12.276 23.368 1.00 94.29 111 GLY A C 1
ATOM 686 O O . GLY A 1 103 ? 39.234 12.105 22.758 1.00 87.63 111 GLY A O 1
ATOM 687 N N . ALA A 1 104 ? 37.051 11.504 23.191 1.00 81.44 112 ALA A N 1
ATOM 688 C CA . ALA A 1 104 ? 37.145 10.143 22.616 1.00 85.04 112 ALA A CA 1
ATOM 689 C C . ALA A 1 104 ? 36.938 10.124 21.090 1.00 88.91 112 ALA A C 1
ATOM 690 O O . ALA A 1 104 ? 36.470 11.141 20.444 1.00 66.69 112 ALA A O 1
ATOM 692 N N . SER A 1 105 ? 37.321 8.958 20.546 1.00 88.53 113 SER A N 1
ATOM 693 C CA . SER A 1 105 ? 37.159 8.509 19.141 1.00 82.32 113 SER A CA 1
ATOM 694 C C . SER A 1 105 ? 35.784 7.846 18.966 1.00 77.51 113 SER A C 1
ATOM 695 O O . SER A 1 105 ? 35.548 7.236 17.916 1.00 76.46 113 SER A O 1
ATOM 698 N N . SER A 1 106 ? 34.909 7.967 19.970 1.00 72.35 114 SER A N 1
ATOM 699 C CA . SER A 1 106 ? 33.460 7.628 19.911 1.00 65.90 114 SER A CA 1
ATOM 700 C C . SER A 1 106 ? 32.631 8.904 19.600 1.00 56.61 114 SER A C 1
ATOM 701 O O . SER A 1 106 ? 31.439 8.798 19.229 1.00 62.69 114 SER A O 1
ATOM 704 N N . CYS A 1 107 ? 33.252 10.079 19.652 1.00 43.06 115 CYS A N 1
ATOM 705 C CA . CYS A 1 107 ? 32.590 11.382 19.405 1.00 40.29 115 CYS A CA 1
ATOM 706 C C . CYS A 1 107 ? 32.168 11.502 17.938 1.00 39.03 115 CYS A C 1
ATOM 707 O O . CYS A 1 107 ? 32.945 11.141 16.975 1.00 37.12 115 CYS A O 1
ATOM 710 N N . LYS A 1 108 ? 30.991 12.084 17.763 1.00 35.96 116 LYS A N 1
ATOM 711 C CA . LYS A 1 108 ? 30.411 12.339 16.419 1.00 38.76 116 LYS A CA 1
ATOM 712 C C . LYS A 1 108 ? 29.870 13.766 16.426 1.00 34.41 116 LYS A C 1
ATOM 713 O O . LYS A 1 108 ? 29.733 14.355 17.515 1.00 31.83 116 LYS A O 1
ATOM 719 N N . GLU A 1 109 ? 29.535 14.255 15.248 1.00 33.28 117 GLU A N 1
ATOM 720 C CA . GLU A 1 109 ? 29.056 15.629 14.983 1.00 34.46 117 GLU A CA 1
ATOM 721 C C . GLU A 1 109 ? 27.773 15.582 14.164 1.00 31.75 117 GLU A C 1
ATOM 722 O O . GLU A 1 109 ? 27.406 16.578 13.593 1.00 36.59 117 GLU A O 1
ATOM 728 N N . THR A 1 110 ? 27.074 14.470 14.145 1.00 32.64 118 THR A N 1
ATOM 729 C CA . THR A 1 110 ? 25.755 14.361 13.465 1.00 32.01 118 THR A CA 1
ATOM 730 C C . THR A 1 110 ? 24.832 13.619 14.426 1.00 31.64 118 THR A C 1
ATOM 731 O O . THR A 1 110 ? 25.355 13.018 15.386 1.00 29.50 118 THR A O 1
ATOM 735 N N . PHE A 1 111 ? 23.535 13.600 14.106 1.00 32.96 119 PHE A N 1
ATOM 736 C CA . PHE A 1 111 ? 22.480 12.811 14.785 1.00 31.23 119 PHE A CA 1
ATOM 737 C C . PHE A 1 111 ? 21.480 12.484 13.701 1.00 30.03 119 PHE A C 1
ATOM 738 O O . PHE A 1 111 ? 21.602 13.099 12.642 1.00 27.48 119 PHE A O 1
ATOM 746 N N . ASN A 1 112 ? 20.570 11.546 13.961 1.00 30.15 120 ASN A N 1
ATOM 747 C CA . ASN A 1 112 ? 19.589 11.039 12.962 1.00 29.80 120 ASN A CA 1
ATOM 748 C C . ASN A 1 112 ? 18.167 11.441 13.375 1.00 30.48 120 ASN A C 1
ATOM 749 O O . ASN A 1 112 ? 17.841 11.408 14.589 1.00 31.60 120 ASN A O 1
ATOM 754 N N . LEU A 1 113 ? 17.394 11.815 12.372 1.00 28.76 121 LEU A N 1
ATOM 755 C CA . LEU A 1 113 ? 15.969 12.142 12.434 1.00 29.45 121 LEU A CA 1
ATOM 756 C C . LEU A 1 113 ? 15.173 11.009 11.783 1.00 30.28 121 LEU A C 1
ATOM 757 O O . LEU A 1 113 ? 15.522 10.566 10.683 1.00 28.78 121 LEU A O 1
ATOM 762 N N . TYR A 1 114 ? 14.137 10.554 12.480 1.00 31.73 122 TYR A N 1
ATOM 763 C CA . TYR A 1 114 ? 13.232 9.450 12.095 1.00 30.78 122 TYR A CA 1
ATOM 764 C C . TYR A 1 114 ? 11.785 9.935 12.259 1.00 31.44 122 TYR A C 1
ATOM 765 O O . TYR A 1 114 ? 11.521 10.886 13.000 1.00 29.18 122 TYR A O 1
ATOM 774 N N . TYR A 1 115 ? 10.847 9.251 11.609 1.00 31.15 123 TYR A N 1
ATOM 775 C CA . TYR A 1 115 ? 9.410 9.366 11.932 1.00 33.56 123 TYR A CA 1
ATOM 776 C C . TYR A 1 115 ? 8.759 7.975 11.911 1.00 32.55 123 TYR A C 1
ATOM 777 O O . TYR A 1 115 ? 9.301 6.973 11.336 1.00 32.79 123 TYR A O 1
ATOM 786 N N . ALA A 1 116 ? 7.559 7.920 12.452 1.00 30.32 124 ALA A N 1
ATOM 787 C CA . ALA A 1 116 ? 6.669 6.746 12.319 1.00 32.97 124 ALA A CA 1
ATOM 788 C C . ALA A 1 116 ? 5.228 7.230 12.264 1.00 31.80 124 ALA A C 1
ATOM 789 O O . ALA A 1 116 ? 4.863 8.052 13.115 1.00 35.04 124 ALA A O 1
ATOM 791 N N . GLU A 1 117 ? 4.489 6.780 11.269 1.00 33.13 125 GLU A N 1
ATOM 792 C CA . GLU A 1 117 ? 3.011 6.896 11.159 1.00 36.85 125 GLU A CA 1
ATOM 793 C C . GLU A 1 117 ? 2.320 5.791 11.980 1.00 33.44 125 GLU A C 1
ATOM 794 O O . GLU A 1 117 ? 2.725 4.671 11.897 1.00 35.63 125 GLU A O 1
ATOM 800 N N . SER A 1 118 ? 1.255 6.068 12.705 1.00 34.51 126 SER A N 1
ATOM 801 C CA . SER A 1 118 ? 0.373 4.974 13.171 1.00 34.96 126 SER A CA 1
ATOM 802 C C . SER A 1 118 ? -1.030 5.480 13.413 1.00 35.91 126 SER A C 1
ATOM 803 O O . SER A 1 118 ? -1.191 6.672 13.633 1.00 38.10 126 SER A O 1
ATOM 806 N N . ASP A 1 119 ? -1.962 4.542 13.468 1.00 41.28 127 ASP A N 1
ATOM 807 C CA . ASP A 1 119 ? -3.399 4.746 13.774 1.00 44.42 127 ASP A CA 1
ATOM 808 C C . ASP A 1 119 ? -3.549 4.656 15.292 1.00 45.90 127 ASP A C 1
ATOM 809 O O . ASP A 1 119 ? -4.518 5.152 15.831 1.00 52.45 127 ASP A O 1
ATOM 814 N N . LEU A 1 120 ? -2.490 4.219 15.958 1.00 51.97 128 LEU A N 1
ATOM 815 C CA . LEU A 1 120 ? -2.444 3.748 17.355 1.00 53.28 128 LEU A CA 1
ATOM 816 C C . LEU A 1 120 ? -1.316 4.486 18.105 1.00 51.85 128 LEU A C 1
ATOM 817 O O . LEU A 1 120 ? -0.224 4.595 17.533 1.00 49.52 128 LEU A O 1
ATOM 822 N N . ASP A 1 121 ? -1.560 4.977 19.325 1.00 55.64 129 ASP A N 1
ATOM 823 C CA . ASP A 1 121 ? -0.512 5.416 20.293 1.00 60.30 129 ASP A CA 1
ATOM 824 C C . ASP A 1 121 ? 0.381 4.207 20.581 1.00 54.06 129 ASP A C 1
ATOM 825 O O . ASP A 1 121 ? -0.158 3.143 20.753 1.00 56.19 129 ASP A O 1
ATOM 830 N N . TYR A 1 122 ? 1.694 4.347 20.702 1.00 49.92 130 TYR A N 1
ATOM 831 C CA . TYR A 1 122 ? 2.524 3.248 21.267 1.00 51.03 130 TYR A CA 1
ATOM 832 C C . TYR A 1 122 ? 2.467 3.270 22.806 1.00 49.39 130 TYR A C 1
ATOM 833 O O . TYR A 1 122 ? 2.944 2.305 23.433 1.00 46.43 130 TYR A O 1
ATOM 842 N N . GLY A 1 123 ? 1.978 4.353 23.415 1.00 54.06 131 GLY A N 1
ATOM 843 C CA . GLY A 1 123 ? 2.340 4.668 24.812 1.00 60.04 131 GLY A CA 1
ATOM 844 C C . GLY A 1 123 ? 3.844 4.505 25.011 1.00 63.51 131 GLY A C 1
ATOM 845 O O . GLY A 1 123 ? 4.608 5.122 24.215 1.00 70.52 131 GLY A O 1
ATOM 846 N N . THR A 1 124 ? 4.260 3.610 25.912 1.00 60.37 132 THR A N 1
ATOM 847 C CA . THR A 1 124 ? 5.582 3.618 26.598 1.00 59.84 132 THR A CA 1
ATOM 848 C C . THR A 1 124 ? 6.530 2.545 26.042 1.00 59.95 132 THR A C 1
ATOM 849 O O . THR A 1 124 ? 7.732 2.617 26.339 1.00 58.77 132 THR A O 1
ATOM 853 N N . ASN A 1 125 ? 6.079 1.585 25.249 1.00 64.73 133 ASN A N 1
ATOM 854 C CA . ASN A 1 125 ? 7.092 0.719 24.588 1.00 74.26 133 ASN A CA 1
ATOM 855 C C . ASN A 1 125 ? 7.595 1.564 23.396 1.00 75.40 133 ASN A C 1
ATOM 856 O O . ASN A 1 125 ? 6.744 2.156 22.649 1.00 70.56 133 ASN A O 1
ATOM 861 N N . PHE A 1 126 ? 8.918 1.790 23.328 1.00 68.46 134 PHE A N 1
ATOM 862 C CA . PHE A 1 126 ? 9.498 2.846 22.458 1.00 64.08 134 PHE A CA 1
ATOM 863 C C . PHE A 1 126 ? 9.323 2.453 20.999 1.00 57.83 134 PHE A C 1
ATOM 864 O O . PHE A 1 126 ? 8.938 3.386 20.269 1.00 57.55 134 PHE A O 1
ATOM 872 N N . GLN A 1 127 ? 9.685 1.214 20.610 1.00 50.62 135 GLN A N 1
ATOM 873 C CA . GLN A 1 127 ? 9.542 0.661 19.228 1.00 50.91 135 GLN A CA 1
ATOM 874 C C . GLN A 1 127 ? 10.429 1.365 18.177 1.00 42.21 135 GLN A C 1
ATOM 875 O O . GLN A 1 127 ? 9.922 1.677 17.065 1.00 42.18 135 GLN A O 1
ATOM 881 N N . LYS A 1 128 ? 11.727 1.450 18.372 1.00 42.27 136 LYS A N 1
ATOM 882 C CA . LYS A 1 128 ? 12.636 2.002 17.331 1.00 50.82 136 LYS A CA 1
ATOM 883 C C . LYS A 1 128 ? 12.433 1.294 15.978 1.00 45.49 136 LYS A C 1
ATOM 884 O O . LYS A 1 128 ? 12.444 1.980 14.921 1.00 42.65 136 LYS A O 1
ATOM 890 N N . ARG A 1 129 ? 12.156 0.002 15.974 1.00 47.12 137 ARG A N 1
ATOM 891 C CA . ARG A 1 129 ? 12.027 -0.813 14.718 1.00 53.23 137 ARG A CA 1
ATOM 892 C C . ARG A 1 129 ? 10.934 -0.258 13.778 1.00 45.34 137 ARG A C 1
ATOM 893 O O . ARG A 1 129 ? 11.087 -0.449 12.603 1.00 41.99 137 ARG A O 1
ATOM 901 N N . LEU A 1 130 ? 9.907 0.457 14.263 1.00 43.59 138 LEU A N 1
ATOM 902 C CA . LEU A 1 130 ? 8.788 0.987 13.415 1.00 39.06 138 LEU A CA 1
ATOM 903 C C . LEU A 1 130 ? 9.157 2.355 12.815 1.00 37.60 138 LEU A C 1
ATOM 904 O O . LEU A 1 130 ? 8.347 2.897 12.042 1.00 38.07 138 LEU A O 1
ATOM 909 N N . PHE A 1 131 ? 10.315 2.927 13.166 1.00 32.63 139 PHE A N 1
ATOM 910 C CA . PHE A 1 131 ? 10.708 4.282 12.707 1.00 32.91 139 PHE A CA 1
ATOM 911 C C . PHE A 1 131 ? 11.446 4.198 11.376 1.00 34.19 139 PHE A C 1
ATOM 912 O O . PHE A 1 131 ? 12.190 3.266 11.089 1.00 36.51 139 PHE A O 1
ATOM 920 N N . THR A 1 132 ? 11.196 5.180 10.537 1.00 34.17 140 THR A N 1
ATOM 921 C CA . THR A 1 132 ? 11.805 5.326 9.208 1.00 34.01 140 THR A CA 1
ATOM 922 C C . THR A 1 132 ? 12.754 6.529 9.304 1.00 33.99 140 THR A C 1
ATOM 923 O O . THR A 1 132 ? 12.355 7.594 9.821 1.00 34.25 140 THR A O 1
ATOM 927 N N . LYS A 1 133 ? 13.942 6.388 8.752 1.00 35.85 141 LYS A N 1
ATOM 928 C CA . LYS A 1 133 ? 14.996 7.415 8.799 1.00 37.74 141 LYS A CA 1
ATOM 929 C C . LYS A 1 133 ? 14.608 8.507 7.825 1.00 35.94 141 LYS A C 1
ATOM 930 O O . LYS A 1 133 ? 14.379 8.190 6.671 1.00 41.91 141 LYS A O 1
ATOM 936 N N . ILE A 1 134 ? 14.535 9.741 8.288 1.00 34.97 142 ILE A N 1
ATOM 937 C CA . ILE A 1 134 ? 14.343 10.896 7.372 1.00 35.58 142 ILE A CA 1
ATOM 938 C C . ILE A 1 134 ? 15.710 11.314 6.846 1.00 37.12 142 ILE A C 1
ATOM 939 O O . ILE A 1 134 ? 15.795 11.499 5.671 1.00 32.84 142 ILE A O 1
ATOM 944 N N . ASP A 1 135 ? 16.710 11.525 7.719 1.00 36.89 143 ASP A N 1
ATOM 945 C CA . ASP A 1 135 ? 18.029 12.021 7.291 1.00 36.95 143 ASP A CA 1
ATOM 946 C C . ASP A 1 135 ? 19.012 11.992 8.464 1.00 39.67 143 ASP A C 1
ATOM 947 O O . ASP A 1 135 ? 18.560 11.924 9.641 1.00 39.01 143 ASP A O 1
ATOM 952 N N . THR A 1 136 ? 20.304 11.979 8.119 1.00 39.10 144 THR A N 1
ATOM 953 C CA . THR A 1 136 ? 21.443 12.424 8.957 1.00 38.48 144 THR A CA 1
ATOM 954 C C . THR A 1 136 ? 21.358 13.937 9.013 1.00 38.12 144 THR A C 1
ATOM 955 O O . THR A 1 136 ? 21.115 14.523 7.950 1.00 40.13 144 THR A O 1
ATOM 959 N N . ILE A 1 137 ? 21.403 14.495 10.228 1.00 37.26 145 ILE A N 1
ATOM 960 C CA . ILE A 1 137 ? 21.388 15.954 10.479 1.00 34.79 145 ILE A CA 1
ATOM 961 C C . ILE A 1 137 ? 22.802 16.362 10.860 1.00 33.99 145 ILE A C 1
ATOM 962 O O . ILE A 1 137 ? 23.352 15.779 11.829 1.00 36.97 145 ILE A O 1
ATOM 967 N N . ALA A 1 138 ? 23.358 17.289 10.087 1.00 30.83 146 ALA A N 1
ATOM 968 C CA . ALA A 1 138 ? 24.748 17.765 10.241 1.00 34.83 146 ALA A CA 1
ATOM 969 C C . ALA A 1 138 ? 24.702 19.277 10.470 1.00 33.55 146 ALA A C 1
ATOM 970 O O . ALA A 1 138 ? 23.964 20.017 9.833 1.00 30.88 146 ALA A O 1
ATOM 972 N N . PRO A 1 139 ? 25.516 19.776 11.403 1.00 32.01 147 PRO A N 1
ATOM 973 C CA . PRO A 1 139 ? 25.567 21.211 11.678 1.00 30.60 147 PRO A CA 1
ATOM 974 C C . PRO A 1 139 ? 26.369 21.973 10.617 1.00 33.19 147 PRO A C 1
ATOM 975 O O . PRO A 1 139 ? 27.374 21.423 10.209 1.00 34.68 147 PRO A O 1
ATOM 979 N N . ASP A 1 140 ? 25.927 23.170 10.228 1.00 33.55 148 ASP A N 1
ATOM 980 C CA . ASP A 1 140 ? 26.677 24.149 9.418 1.00 37.52 148 ASP A CA 1
ATOM 981 C C . ASP A 1 140 ? 27.665 24.863 10.335 1.00 40.51 148 ASP A C 1
ATOM 982 O O . ASP A 1 140 ? 28.694 25.235 9.835 1.00 43.69 148 ASP A O 1
ATOM 987 N N . GLU A 1 141 ? 27.359 24.979 11.621 1.00 42.09 149 GLU A N 1
ATOM 988 C CA . GLU A 1 141 ? 28.114 25.786 12.621 1.00 46.65 149 GLU A CA 1
ATOM 989 C C . GLU A 1 141 ? 28.406 24.918 13.860 1.00 43.26 149 GLU A C 1
ATOM 990 O O . GLU A 1 141 ? 27.508 24.604 14.696 1.00 44.03 149 GLU A O 1
ATOM 996 N N . ILE A 1 142 ? 29.641 24.508 13.981 1.00 39.95 150 ILE A N 1
ATOM 997 C CA . ILE A 1 142 ? 30.100 23.672 15.107 1.00 39.75 150 ILE A CA 1
ATOM 998 C C . ILE A 1 142 ? 30.534 24.607 16.229 1.00 38.33 150 ILE A C 1
ATOM 999 O O . ILE A 1 142 ? 31.293 25.503 15.971 1.00 38.86 150 ILE A O 1
ATOM 1004 N N . THR A 1 143 ? 30.080 24.329 17.448 1.00 37.16 151 THR A N 1
ATOM 1005 C CA . THR A 1 143 ? 30.517 24.992 18.674 1.00 39.22 151 THR A CA 1
ATOM 1006 C C . THR A 1 143 ? 31.932 24.561 19.078 1.00 41.13 151 THR A C 1
ATOM 1007 O O . THR A 1 143 ? 32.110 23.351 19.362 1.00 38.57 151 THR A O 1
ATOM 1011 N N . VAL A 1 144 ? 32.838 25.546 19.227 1.00 43.27 152 VAL A N 1
ATOM 1012 C CA . VAL A 1 144 ? 34.2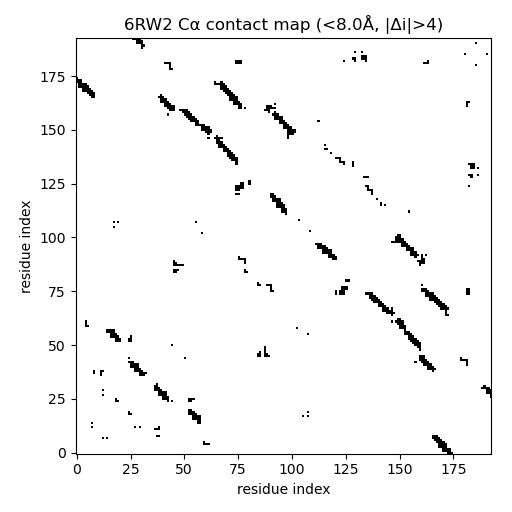91 25.374 19.564 1.00 44.13 152 VAL A CA 1
ATOM 1013 C C . VAL A 1 144 ? 34.543 26.097 20.887 1.00 45.00 152 VAL A C 1
ATOM 1014 O O . VAL A 1 144 ? 33.659 26.805 21.327 1.00 46.36 152 VAL A O 1
ATOM 1018 N N . SER A 1 145 ? 35.651 25.816 21.574 1.00 55.68 153 SER A N 1
ATOM 1019 C CA . SER A 1 145 ? 35.991 26.384 22.916 1.00 56.16 153 SER A CA 1
ATOM 1020 C C . SER A 1 145 ? 35.992 27.915 22.881 1.00 49.36 153 SER A C 1
ATOM 1021 O O . SER A 1 145 ? 35.478 28.497 23.840 1.00 55.89 153 SER A O 1
ATOM 1024 N N . SER A 1 146 ? 36.429 28.546 21.792 1.00 50.35 154 SER A N 1
ATOM 1025 C CA . SER A 1 146 ? 36.345 30.026 21.606 1.00 51.79 154 SER A CA 1
ATOM 1026 C C . SER A 1 146 ? 34.951 30.544 21.992 1.00 52.78 154 SER A C 1
ATOM 1027 O O . SER A 1 146 ? 34.869 31.670 22.489 1.00 54.68 154 SER A O 1
ATOM 1030 N N . ASP A 1 147 ? 33.876 29.817 21.667 1.00 49.28 155 ASP A N 1
ATOM 1031 C CA . ASP A 1 147 ? 32.501 30.382 21.672 1.00 48.04 155 ASP A CA 1
ATOM 1032 C C . ASP A 1 147 ? 31.969 30.393 23.089 1.00 45.82 155 ASP A C 1
ATOM 1033 O O . ASP A 1 147 ? 31.064 31.179 23.351 1.00 45.68 155 ASP A O 1
ATOM 1038 N N . PHE A 1 148 ? 32.461 29.474 23.920 1.00 45.16 156 PHE A N 1
ATOM 1039 C CA . PHE A 1 148 ? 32.273 29.472 25.391 1.00 45.81 156 PHE A CA 1
ATOM 1040 C C . PHE A 1 148 ? 32.880 30.753 25.996 1.00 50.14 156 PHE A C 1
ATOM 1041 O O . PHE A 1 148 ? 32.289 31.328 26.951 1.00 46.24 156 PHE A O 1
ATOM 1049 N N . GLU A 1 149 ? 34.016 31.198 25.447 1.00 52.00 157 GLU A N 1
ATOM 1050 C CA . GLU A 1 149 ? 34.771 32.391 25.924 1.00 59.89 157 GLU A CA 1
ATOM 1051 C C . GLU A 1 149 ? 33.939 33.639 25.631 1.00 60.88 157 GLU A C 1
ATOM 1052 O O . GLU A 1 149 ? 33.741 34.434 26.580 1.00 69.60 157 GLU A O 1
ATOM 1058 N N . ALA A 1 150 ? 33.380 33.746 24.417 1.00 59.69 158 ALA A N 1
ATOM 1059 C CA . ALA A 1 150 ? 32.532 34.878 23.959 1.00 57.57 158 ALA A CA 1
ATOM 1060 C C . ALA A 1 150 ? 31.145 34.795 24.605 1.00 59.06 158 ALA A C 1
ATOM 1061 O O . ALA A 1 150 ? 30.382 35.781 24.508 1.00 58.76 158 ALA A O 1
ATOM 1063 N N . ARG A 1 151 ? 30.812 33.657 25.222 1.00 60.40 159 ARG A N 1
ATOM 1064 C CA . ARG A 1 151 ? 29.460 33.386 25.791 1.00 59.96 159 ARG A CA 1
ATOM 1065 C C . ARG A 1 151 ? 28.391 33.518 24.682 1.00 62.68 159 ARG A C 1
ATOM 1066 O O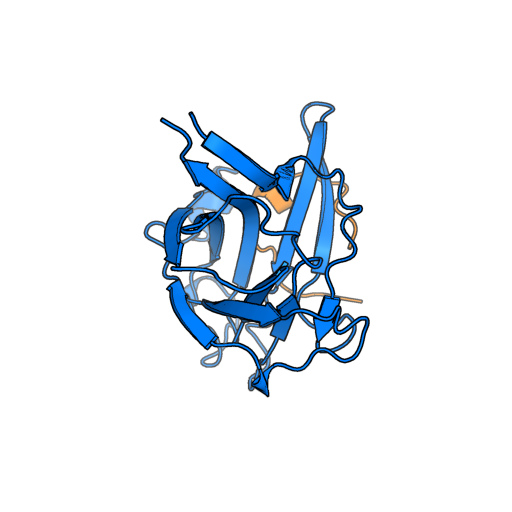 . ARG A 1 151 ? 27.262 34.004 25.010 1.00 56.15 159 ARG A O 1
ATOM 1074 N N A HIS A 1 152 ? 28.728 33.158 23.429 0.50 61.92 160 HIS A N 1
ATOM 1075 N N B HIS A 1 152 ? 28.693 33.016 23.463 0.50 62.26 160 HIS A N 1
ATOM 1076 C CA A HIS A 1 152 ? 27.812 33.245 22.259 0.50 63.52 160 HIS A CA 1
ATOM 1077 C CA B HIS A 1 152 ? 27.928 33.242 22.199 0.50 63.57 160 HIS A CA 1
ATOM 1078 C C A HIS A 1 152 ? 27.490 31.856 21.671 0.50 63.17 160 HIS A C 1
ATOM 1079 C C B HIS A 1 152 ? 27.536 31.917 21.488 0.50 62.96 160 HIS A C 1
ATOM 1080 O O A HIS A 1 152 ? 28.395 31.010 21.524 0.50 64.35 160 HIS A O 1
ATOM 1081 O O B HIS A 1 152 ? 28.442 31.186 21.034 0.50 61.85 160 HIS A O 1
ATOM 1094 N N . VAL A 1 153 ? 26.224 31.674 21.300 1.00 61.84 161 VAL A N 1
ATOM 1095 C CA . VAL A 1 153 ? 25.631 30.395 20.799 1.00 56.01 161 VAL A CA 1
ATOM 1096 C C . VAL A 1 153 ? 25.613 30.347 19.274 1.00 51.65 161 VAL A C 1
ATOM 1097 O O . VAL A 1 153 ? 24.907 31.156 18.705 1.00 55.17 161 VAL A O 1
ATOM 1101 N N . LYS A 1 154 ? 26.225 29.319 18.680 1.00 48.34 162 LYS A N 1
ATOM 1102 C CA . LYS A 1 154 ? 26.068 28.936 17.261 1.00 47.92 162 LYS A CA 1
ATOM 1103 C C . LYS A 1 154 ? 24.835 28.019 17.116 1.00 46.95 162 LYS A C 1
ATOM 1104 O O . LYS A 1 154 ? 24.934 26.809 17.324 1.00 46.55 162 LYS A O 1
ATOM 1110 N N . LEU A 1 155 ? 23.706 28.607 16.737 1.00 47.82 163 LEU A N 1
ATOM 1111 C CA . LEU A 1 155 ? 22.406 27.920 16.542 1.00 46.10 163 LEU A CA 1
ATOM 1112 C C . LEU A 1 155 ? 22.267 27.448 15.099 1.00 41.83 163 LEU A C 1
ATOM 1113 O O . LEU A 1 155 ? 22.128 28.292 14.189 1.00 42.70 163 LEU A O 1
ATOM 1118 N N . ASN A 1 156 ? 22.274 26.143 14.896 1.00 37.07 164 ASN A N 1
ATOM 1119 C CA . ASN A 1 156 ? 22.035 25.566 13.553 1.00 35.35 164 ASN A CA 1
ATOM 1120 C C . ASN A 1 156 ? 20.537 25.569 13.373 1.00 34.47 164 ASN A C 1
ATOM 1121 O O . ASN A 1 156 ? 19.851 25.288 14.396 1.00 36.19 164 ASN A O 1
ATOM 1126 N N . VAL A 1 157 ? 20.087 25.839 12.155 1.00 35.13 165 VAL A N 1
ATOM 1127 C CA . VAL A 1 157 ? 18.662 25.706 11.706 1.00 38.73 165 VAL A CA 1
ATOM 1128 C C . VAL A 1 157 ? 18.658 24.766 10.501 1.00 38.66 165 VAL A C 1
ATOM 1129 O O . VAL A 1 157 ? 19.364 25.073 9.558 1.00 38.21 165 VAL A O 1
ATOM 1133 N N . GLU A 1 158 ? 17.993 23.619 10.595 1.00 40.55 166 GLU A N 1
ATOM 1134 C CA . GLU A 1 158 ? 17.834 22.615 9.504 1.00 42.50 166 GLU A CA 1
ATOM 1135 C C . GLU A 1 158 ? 16.334 22.270 9.369 1.00 42.92 166 GLU A C 1
ATOM 1136 O O . GLU A 1 158 ? 15.565 22.279 10.379 1.00 39.75 166 GLU A O 1
ATOM 1142 N N . GLU A 1 159 ? 15.915 21.919 8.166 1.00 42.13 167 GLU A N 1
ATOM 1143 C CA . GLU A 1 159 ? 14.505 21.633 7.876 1.00 39.13 167 GLU A CA 1
ATOM 1144 C C . GLU A 1 159 ? 14.465 20.452 6.933 1.00 35.70 167 GLU A C 1
ATOM 1145 O O . GLU A 1 159 ? 15.210 20.424 6.006 1.00 33.35 167 GLU A O 1
ATOM 1151 N N . ARG A 1 160 ? 13.607 19.506 7.218 1.00 32.54 168 ARG A N 1
ATOM 1152 C CA . ARG A 1 160 ? 13.306 18.371 6.346 1.00 31.00 168 ARG A CA 1
ATOM 1153 C C . ARG A 1 160 ? 11.787 18.309 6.146 1.00 32.23 168 ARG A C 1
ATOM 1154 O O . ARG A 1 160 ? 11.028 18.827 6.974 1.00 32.01 168 ARG A O 1
ATOM 1162 N N . SER A 1 161 ? 11.365 17.554 5.152 1.00 34.23 169 SER A N 1
ATOM 1163 C CA . SER A 1 161 ? 9.953 17.432 4.751 1.00 38.98 169 SER A CA 1
ATOM 1164 C C . SER A 1 161 ? 9.640 15.958 4.633 1.00 37.31 169 SER A C 1
ATOM 1165 O O . SER A 1 161 ? 10.468 15.274 4.089 1.00 39.14 169 SER A O 1
ATOM 1168 N N . VAL A 1 162 ? 8.448 15.538 5.028 1.00 36.73 170 VAL A N 1
ATOM 1169 C CA . VAL A 1 162 ? 8.037 14.129 4.851 1.00 38.79 170 VAL A CA 1
ATOM 1170 C C . VAL A 1 162 ? 6.562 14.099 4.444 1.00 36.80 170 VAL A C 1
ATOM 1171 O O . VAL A 1 162 ? 5.762 14.970 4.867 1.00 30.38 170 VAL A O 1
ATOM 1175 N N . GLY A 1 163 ? 6.244 13.150 3.576 1.00 36.33 171 GLY A N 1
ATOM 1176 C CA . GLY A 1 163 ? 4.876 12.810 3.205 1.00 39.72 171 GLY A CA 1
ATOM 1177 C C . GLY A 1 163 ? 4.875 12.018 1.918 1.00 38.55 171 GLY A C 1
ATOM 1178 O O . GLY A 1 163 ? 5.903 11.833 1.323 1.00 34.14 171 GLY A O 1
ATOM 1179 N N . PRO A 1 164 ? 3.695 11.671 1.376 1.00 40.34 172 PRO A N 1
ATOM 1180 C CA . PRO A 1 164 ? 2.438 12.099 1.988 1.00 37.05 172 PRO A CA 1
ATOM 1181 C C . PRO A 1 164 ? 2.127 11.295 3.253 1.00 34.49 172 PRO A C 1
ATOM 1182 O O . PRO A 1 164 ? 2.379 10.137 3.289 1.00 35.23 172 PRO A O 1
ATOM 1186 N N . LEU A 1 165 ? 1.563 11.924 4.270 1.00 33.87 173 LEU A N 1
ATOM 1187 C CA . LEU A 1 165 ? 1.118 11.225 5.514 1.00 36.89 173 LEU 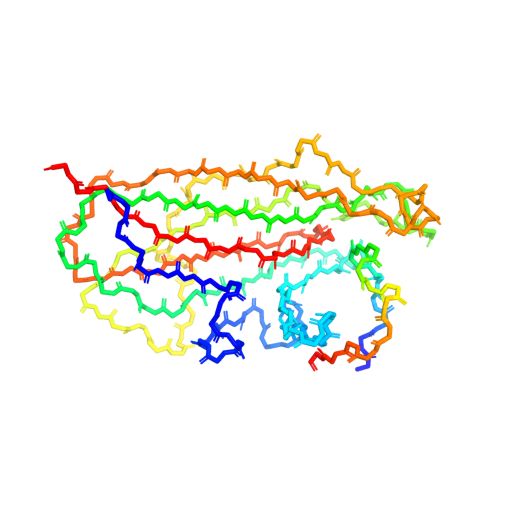A CA 1
ATOM 1188 C C . LEU A 1 165 ? -0.312 10.741 5.249 1.00 32.69 173 LEU A C 1
ATOM 1189 O O . LEU A 1 165 ? -1.021 11.435 4.546 1.00 33.65 173 LEU A O 1
ATOM 1194 N N . THR A 1 166 ? -0.676 9.569 5.704 1.00 30.32 174 THR A N 1
ATOM 1195 C CA . THR A 1 166 ? -2.011 8.983 5.415 1.00 33.41 174 THR A CA 1
ATOM 1196 C C . THR A 1 166 ? -2.673 8.372 6.667 1.00 36.08 174 THR A C 1
ATOM 1197 O O . THR A 1 166 ? -3.802 8.005 6.506 1.00 41.07 174 THR A O 1
ATOM 1201 N N . ARG A 1 167 ? -1.996 8.236 7.826 1.00 35.11 175 ARG A N 1
ATOM 1202 C CA . ARG A 1 167 ? -2.502 7.578 9.051 1.00 34.43 175 ARG A CA 1
ATOM 1203 C C . ARG A 1 167 ? -3.009 8.664 10.019 1.00 34.23 175 ARG A C 1
ATOM 1204 O O . ARG A 1 167 ? -2.845 9.880 9.772 1.00 31.96 175 ARG A O 1
ATOM 1212 N N . LYS A 1 168 ? -3.648 8.246 11.087 1.00 33.02 176 LYS A N 1
ATOM 1213 C CA . LYS A 1 168 ? -4.232 9.148 12.093 1.00 35.89 176 LYS A CA 1
ATOM 1214 C C . LYS A 1 168 ? -3.143 10.084 12.669 1.00 36.81 176 LYS A C 1
ATOM 1215 O O . LYS A 1 168 ? -3.409 11.298 12.880 1.00 37.52 176 LYS A O 1
ATOM 1221 N N . GLY A 1 169 ? -1.938 9.582 12.901 1.00 32.81 177 GLY A N 1
ATOM 1222 C CA . GLY A 1 169 ? -0.933 10.364 13.620 1.00 31.88 177 GLY A CA 1
ATOM 1223 C C . GLY A 1 169 ? 0.487 9.921 13.378 1.00 32.87 177 GLY A C 1
ATOM 1224 O O . GLY A 1 169 ? 0.750 8.962 12.588 1.00 32.34 177 GLY A O 1
ATOM 1225 N N . PHE A 1 170 ? 1.429 10.623 14.011 1.00 31.50 178 PHE A N 1
ATOM 1226 C CA . PHE A 1 170 ? 2.854 10.339 13.769 1.00 29.81 178 PHE A CA 1
ATOM 1227 C C . PHE A 1 170 ? 3.667 10.758 14.998 1.00 29.75 178 PHE A C 1
ATOM 1228 O O . PHE A 1 170 ? 3.199 11.560 15.844 1.00 31.48 178 PHE A O 1
ATOM 1236 N N . TYR A 1 171 ? 4.838 10.151 15.102 1.00 27.73 179 TYR A N 1
ATOM 1237 C CA . TYR A 1 171 ? 5.936 10.452 16.033 1.00 28.89 179 TYR A CA 1
ATOM 1238 C C . TYR A 1 171 ? 7.146 10.939 15.212 1.00 29.33 179 TYR A C 1
ATOM 1239 O O . TYR A 1 171 ? 7.385 10.475 14.095 1.00 29.02 179 TYR A O 1
ATOM 1248 N N . LEU A 1 172 ? 7.917 11.872 15.758 1.00 31.17 180 LEU A N 1
ATOM 1249 C CA . LEU A 1 172 ? 9.323 12.105 15.349 1.00 29.17 180 LEU A CA 1
ATOM 1250 C C . LEU A 1 172 ? 10.167 11.409 16.403 1.00 28.98 180 LEU A C 1
ATOM 1251 O O . LEU A 1 172 ? 9.664 11.220 17.539 1.00 26.47 180 LEU A O 1
ATOM 1256 N N . ALA A 1 173 ? 11.348 10.951 16.011 1.00 28.74 181 ALA A N 1
ATOM 1257 C CA . ALA A 1 173 ? 12.351 10.484 16.973 1.00 30.01 181 ALA A CA 1
ATOM 1258 C C . ALA A 1 173 ? 13.707 11.002 16.545 1.00 30.58 181 ALA A C 1
ATOM 1259 O O . ALA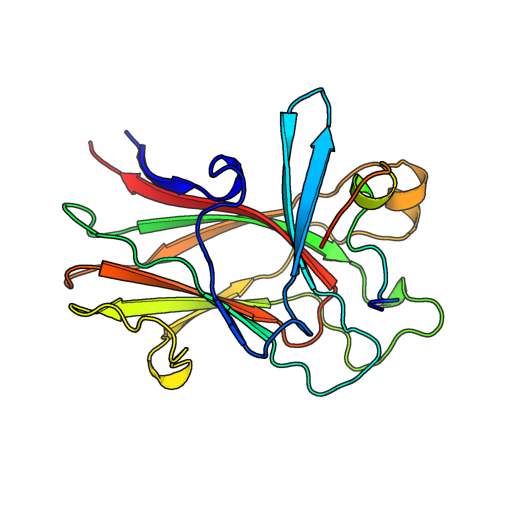 A 1 173 ? 13.892 11.334 15.363 1.00 31.30 181 ALA A O 1
ATOM 1261 N N . PHE A 1 174 ? 14.578 11.136 17.540 1.00 31.17 182 PHE A N 1
ATOM 1262 C CA . PHE A 1 174 ? 15.974 11.564 17.403 1.00 27.75 182 PHE A CA 1
ATOM 1263 C C . PHE A 1 174 ? 16.873 10.457 17.915 1.00 28.89 182 PHE A C 1
ATOM 1264 O O . PHE A 1 174 ? 16.702 10.125 19.068 1.00 31.58 182 PHE A O 1
ATOM 1272 N N . GLN A 1 175 ? 17.834 9.985 17.109 1.00 27.39 183 GLN A N 1
ATOM 1273 C CA . GLN A 1 175 ? 18.888 9.063 17.589 1.00 27.00 183 GLN A CA 1
ATOM 1274 C C . GLN A 1 175 ? 20.236 9.806 17.694 1.00 26.92 183 GLN A C 1
ATOM 1275 O O . GLN A 1 175 ? 20.704 10.325 16.689 1.00 26.53 183 GLN A O 1
ATOM 1281 N N . ASP A 1 176 ? 20.851 9.786 18.872 1.00 27.24 184 ASP A N 1
ATOM 1282 C CA . ASP A 1 176 ? 22.246 10.196 19.108 1.00 31.05 184 ASP A CA 1
ATOM 1283 C C . ASP A 1 176 ? 23.092 8.937 19.196 1.00 32.81 184 ASP A C 1
ATOM 1284 O O . ASP A 1 176 ? 22.718 8.006 20.004 1.00 32.50 184 ASP A O 1
ATOM 1289 N N . ILE A 1 177 ? 24.232 8.956 18.509 1.00 35.12 185 ILE A N 1
ATOM 1290 C CA . ILE A 1 177 ? 25.187 7.820 18.467 1.00 40.20 185 ILE A CA 1
ATOM 1291 C C . ILE A 1 177 ? 26.535 8.287 18.989 1.00 37.46 185 ILE A C 1
ATOM 1292 O O . ILE A 1 177 ? 27.501 7.558 18.737 1.00 42.23 185 ILE A O 1
ATOM 1297 N N . GLY A 1 178 ? 26.582 9.389 19.742 1.00 31.62 186 GLY A N 1
ATOM 1298 C CA . GLY A 1 178 ? 27.787 9.829 20.499 1.00 28.86 186 GLY A CA 1
ATOM 1299 C C . GLY A 1 178 ? 28.218 11.230 20.109 1.00 30.02 186 GLY A C 1
ATOM 1300 O O . GLY A 1 178 ? 29.368 11.441 19.978 1.00 32.87 186 GLY A O 1
ATOM 1301 N N . ALA A 1 179 ? 27.286 12.120 19.775 1.00 30.79 187 ALA A N 1
ATOM 1302 C CA . ALA A 1 179 ? 27.515 13.558 19.593 1.00 33.64 187 ALA A CA 1
ATOM 1303 C C . ALA A 1 179 ? 27.176 14.295 20.898 1.00 36.20 187 ALA A C 1
ATOM 1304 O O . ALA A 1 179 ? 26.543 13.697 21.822 1.00 35.48 187 ALA A O 1
ATOM 1306 N N . CYS A 1 180 ? 27.626 15.540 20.973 1.00 32.31 188 CYS A N 1
ATOM 1307 C CA . CYS A 1 180 ? 27.320 16.499 22.059 1.00 33.60 188 CYS A CA 1
ATOM 1308 C C . CYS A 1 180 ? 26.347 17.511 21.442 1.00 33.62 188 CYS A C 1
ATOM 1309 O O . CYS A 1 180 ? 26.825 18.483 20.776 1.00 34.55 188 CYS A O 1
ATOM 1312 N N . VAL A 1 181 ? 25.057 17.221 21.545 1.00 33.17 189 VAL A N 1
ATOM 1313 C CA . VAL A 1 181 ? 23.964 17.883 20.791 1.00 31.55 189 VAL A CA 1
ATOM 1314 C C . VAL A 1 181 ? 23.033 18.521 21.812 1.00 29.54 189 VAL A C 1
ATOM 1315 O O . VAL A 1 181 ? 22.723 17.859 22.801 1.00 29.03 189 VAL A O 1
ATOM 1319 N N . ALA A 1 182 ? 22.501 19.694 21.485 1.00 28.63 190 ALA A N 1
ATOM 1320 C CA . ALA A 1 182 ? 21.362 20.295 22.208 1.00 29.78 190 ALA A CA 1
ATOM 1321 C C . ALA A 1 182 ? 20.306 20.695 21.179 1.00 29.09 190 ALA A C 1
ATOM 1322 O O . ALA A 1 182 ? 20.661 21.449 20.224 1.00 29.90 190 ALA A O 1
ATOM 1324 N N . LEU A 1 183 ? 19.099 20.163 21.304 1.00 27.35 191 LEU A N 1
ATOM 1325 C CA . LEU A 1 183 ? 17.919 20.664 20.556 1.00 31.21 191 LEU A CA 1
ATOM 1326 C C . LEU A 1 183 ? 17.302 21.844 21.305 1.00 30.26 191 LEU A C 1
ATOM 1327 O O . LEU A 1 183 ? 16.788 21.602 22.399 1.00 32.90 191 LEU A O 1
ATOM 1332 N N . LEU A 1 184 ? 17.217 23.018 20.706 1.00 34.08 192 LEU A N 1
ATOM 1333 C CA . LEU A 1 184 ? 16.534 24.204 21.337 1.00 36.12 192 LEU A CA 1
ATOM 1334 C C . LEU A 1 184 ? 15.107 24.301 20.786 1.00 36.97 192 LEU A C 1
ATOM 1335 O O . LEU A 1 184 ? 14.145 24.712 21.533 1.00 33.82 192 LEU A O 1
ATOM 1340 N N . SER A 1 185 ? 14.948 23.955 19.509 1.00 35.28 193 SER A N 1
ATOM 1341 C CA . SER A 1 185 ? 13.637 24.089 18.820 1.00 34.37 193 SER A CA 1
ATOM 1342 C C . SER A 1 185 ? 13.350 22.881 17.918 1.00 31.94 193 SER A C 1
ATOM 1343 O O . SER A 1 185 ? 14.229 22.457 17.120 1.00 32.40 193 SER A O 1
ATOM 1346 N N . VAL A 1 186 ? 12.144 22.350 18.024 1.00 29.75 194 VAL A N 1
ATOM 1347 C CA . VAL A 1 186 ? 11.589 21.342 17.080 1.00 29.97 194 VAL A CA 1
ATOM 1348 C C . VAL A 1 186 ? 10.191 21.832 16.713 1.00 31.52 194 VAL A C 1
ATOM 1349 O O . VAL A 1 186 ? 9.297 21.741 17.576 1.00 34.07 194 VAL A O 1
ATOM 1353 N N . ARG A 1 187 ? 10.018 22.356 15.513 1.00 32.82 195 ARG A N 1
ATOM 1354 C CA . ARG A 1 187 ? 8.733 22.955 15.081 1.00 34.82 195 ARG A CA 1
ATOM 1355 C C . ARG A 1 187 ? 8.181 22.089 13.970 1.00 30.97 195 ARG A C 1
ATOM 1356 O O . ARG A 1 187 ? 8.911 21.928 13.015 1.00 33.64 195 ARG A O 1
ATOM 1364 N N . VAL A 1 188 ? 7.008 21.491 14.120 1.00 30.12 196 VAL A N 1
ATOM 1365 C CA . VAL A 1 188 ? 6.393 20.707 12.997 1.00 30.77 196 VAL A CA 1
ATOM 1366 C C . VAL A 1 188 ? 5.152 21.430 12.497 1.00 30.19 196 VAL A C 1
ATOM 1367 O O . VAL A 1 188 ? 4.248 21.760 13.304 1.00 32.11 196 VAL A O 1
ATOM 1371 N N . TYR A 1 189 ? 5.126 21.742 11.215 1.00 32.21 197 TYR A N 1
ATOM 1372 C CA . TYR A 1 189 ? 3.940 22.389 10.616 1.00 36.05 197 TYR A CA 1
ATOM 1373 C C . TYR A 1 189 ? 3.569 21.788 9.264 1.00 35.73 197 TYR A C 1
ATOM 1374 O O . TYR A 1 189 ? 4.307 21.008 8.653 1.00 36.69 197 TYR A O 1
ATOM 1383 N N . TYR A 1 190 ? 2.422 22.225 8.776 1.00 38.13 198 TYR A N 1
ATOM 1384 C CA . TYR A 1 190 ? 1.966 22.012 7.385 1.00 37.88 198 TYR A CA 1
ATOM 1385 C C . TYR A 1 190 ? 1.533 23.354 6.804 1.00 39.97 198 TYR A C 1
ATOM 1386 O O . TYR A 1 190 ? 1.369 24.320 7.527 1.00 42.65 198 TYR A O 1
ATOM 1395 N N . LYS A 1 191 ? 1.411 23.426 5.488 1.00 46.95 199 LYS A N 1
ATOM 1396 C CA . LYS A 1 191 ? 1.117 24.689 4.763 1.00 47.60 199 LYS A CA 1
ATOM 1397 C C . LYS A 1 191 ? -0.337 24.620 4.299 1.00 49.01 199 LYS A C 1
ATOM 1398 O O . LYS A 1 191 ? -0.742 23.588 3.754 1.00 43.82 199 LYS A O 1
ATOM 1404 N N . LYS A 1 192 ? -1.117 25.644 4.607 1.00 61.30 200 LYS A N 1
ATOM 1405 C CA . LYS A 1 192 ? -2.512 25.863 4.113 1.00 65.53 200 LYS A CA 1
ATOM 1406 C C . LYS A 1 192 ? -2.478 27.116 3.236 1.00 67.78 200 LYS A C 1
ATOM 1407 O O . LYS A 1 192 ? -2.041 28.157 3.792 1.00 69.54 200 LYS A O 1
ATOM 1413 N N . CYS A 1 193 ? -2.824 27.010 1.935 1.00 74.18 201 CYS A N 1
ATOM 1414 C CA . CYS A 1 193 ? -2.936 28.148 0.962 1.00 77.92 201 CYS A CA 1
ATOM 1415 C C . CYS A 1 193 ? -4.415 28.407 0.658 1.00 78.92 201 CYS A C 1
ATOM 1416 O O . CYS A 1 193 ? -5.076 27.413 0.371 1.00 83.47 201 CYS A O 1
ATOM 1419 N N . ALA B 2 1 ? 24.018 11.711 38.839 1.00 93.97 -1 ALA B N 1
ATOM 1420 C CA . ALA B 2 1 ? 25.332 12.394 39.086 1.00 96.55 -1 ALA B CA 1
ATOM 1421 C C . ALA B 2 1 ? 25.679 13.310 37.894 1.00 96.32 -1 ALA B C 1
ATOM 1422 O O . ALA B 2 1 ? 26.116 14.452 38.165 1.00 95.53 -1 ALA B O 1
ATOM 1424 N N . ARG B 2 2 ? 25.456 12.827 36.652 1.00 94.28 0 ARG B N 1
ATOM 1425 C CA . ARG B 2 2 ? 25.780 13.421 35.308 1.00 86.68 0 ARG B CA 1
ATOM 1426 C C . ARG B 2 2 ? 26.900 14.480 35.371 1.00 78.47 0 ARG B C 1
ATOM 1427 O O . ARG B 2 2 ? 26.600 15.676 35.557 1.00 78.29 0 ARG B O 1
ATOM 1435 N N . ASP B 2 3 ? 28.147 14.044 35.153 1.00 73.67 1 ASP B N 1
ATOM 1436 C CA . ASP B 2 3 ? 29.382 14.886 35.149 1.00 73.16 1 ASP B CA 1
ATOM 1437 C C . ASP B 2 3 ? 29.824 15.169 33.698 1.00 61.94 1 ASP B C 1
ATOM 1438 O O . ASP B 2 3 ? 31.000 15.517 33.495 1.00 64.91 1 ASP B O 1
ATOM 1443 N N . CYS B 2 4 ? 28.898 15.097 32.735 1.00 50.16 2 CYS B N 1
ATOM 1444 C CA . CYS B 2 4 ? 29.199 15.122 31.289 1.00 40.65 2 CYS B CA 1
ATOM 1445 C C . CYS B 2 4 ? 29.495 16.561 30.907 1.00 34.49 2 CYS B C 1
ATOM 1446 O O . CYS B 2 4 ? 29.349 17.453 31.704 1.00 33.66 2 CYS B O 1
ATOM 1449 N N . PRO B 2 5 ? 30.084 16.842 29.743 1.00 31.15 3 PRO B N 1
ATOM 1450 C CA . PRO B 2 5 ? 30.410 18.229 29.414 1.00 29.73 3 PRO B CA 1
ATOM 1451 C C . PRO B 2 5 ? 29.221 19.114 29.034 1.00 29.59 3 PRO B C 1
ATOM 1452 O O . PRO B 2 5 ? 28.184 18.599 28.730 1.00 29.70 3 PRO B O 1
ATOM 1456 N N . LEU B 2 6 ? 29.464 20.416 29.053 1.00 28.74 4 LEU B N 1
ATOM 1457 C CA . LEU B 2 6 ? 28.517 21.495 28.742 1.00 29.63 4 LEU B CA 1
ATOM 1458 C C . LEU B 2 6 ? 28.234 21.440 27.247 1.00 32.17 4 LEU B C 1
ATOM 1459 O O . LEU B 2 6 ? 29.192 21.481 26.428 1.00 30.73 4 LEU B O 1
ATOM 1464 N N . VAL B 2 7 ? 26.964 21.430 26.881 1.00 32.35 5 VAL B N 1
ATOM 1465 C CA . VAL B 2 7 ? 26.595 21.208 25.462 1.00 30.86 5 VAL B CA 1
ATOM 1466 C C . VAL B 2 7 ? 26.873 22.466 24.649 1.00 32.80 5 VAL B C 1
ATOM 1467 O O . VAL B 2 7 ? 27.360 22.329 23.500 1.00 36.12 5 VAL B O 1
ATOM 1471 N N . ASN B 2 8 ? 26.657 23.643 25.232 1.00 32.70 6 ASN B N 1
ATOM 1472 C CA . ASN B 2 8 ? 26.833 24.936 24.529 1.00 30.52 6 ASN B CA 1
ATOM 1473 C C . ASN B 2 8 ? 26.966 26.082 25.554 1.00 29.79 6 ASN B C 1
ATOM 1474 O O . ASN B 2 8 ? 26.817 25.917 26.758 1.00 28.88 6 ASN B O 1
ATOM 1479 N N . PRO B 2 9 ? 27.281 27.305 25.112 1.00 30.82 7 PRO B N 1
ATOM 1480 C CA . PRO B 2 9 ? 27.471 28.440 26.030 1.00 33.78 7 PRO B CA 1
ATOM 1481 C C . PRO B 2 9 ? 26.271 28.880 26.899 1.00 35.38 7 PRO B C 1
ATOM 1482 O O . PRO B 2 9 ? 26.486 29.282 28.031 1.00 36.93 7 PRO B O 1
ATOM 1486 N N . LEU B 2 10 ? 25.045 28.728 26.417 1.00 36.22 8 LEU B N 1
ATOM 1487 C CA . LEU B 2 10 ? 23.816 28.830 27.248 1.00 35.57 8 LEU B CA 1
ATOM 1488 C C . LEU B 2 10 ? 24.037 28.158 28.599 1.00 33.93 8 LEU B C 1
ATOM 1489 O O . LEU B 2 10 ? 23.400 28.602 29.553 1.00 37.77 8 LEU B O 1
ATOM 1494 N N . CYS B 2 11 ? 24.853 27.110 28.694 1.00 32.50 9 CYS B N 1
ATOM 1495 C CA . CYS B 2 11 ? 25.104 26.369 29.964 1.00 31.18 9 CYS B CA 1
ATOM 1496 C C . CYS B 2 11 ? 25.864 27.256 30.991 1.00 32.79 9 CYS B C 1
ATOM 1497 O O . CYS B 2 11 ? 25.879 26.900 32.212 1.00 27.83 9 CYS B O 1
ATOM 1500 N N . LEU B 2 12 ? 26.610 28.269 30.522 1.00 31.77 10 LEU B N 1
ATOM 1501 C CA . LEU B 2 12 ? 27.353 29.200 31.408 1.00 37.04 10 LEU B CA 1
ATOM 1502 C C . LEU B 2 12 ? 26.370 29.992 32.318 1.00 41.12 10 LEU B C 1
ATOM 1503 O O . LEU B 2 12 ? 26.802 30.412 33.430 1.00 38.99 10 LEU B O 1
ATOM 1508 N N A HIS B 2 13 ? 25.106 30.147 31.906 0.60 41.80 11 HIS B N 1
ATOM 1509 N N B HIS B 2 13 ? 25.113 30.209 31.872 0.40 39.11 11 HIS B N 1
ATOM 1510 C CA A HIS B 2 13 ? 24.062 30.870 32.672 0.60 43.64 11 HIS B CA 1
ATOM 1511 C CA B HIS B 2 13 ? 24.022 30.798 32.700 0.40 39.01 11 HIS B CA 1
ATOM 1512 C C A HIS B 2 13 ? 23.567 29.928 33.779 0.60 44.30 11 HIS B C 1
ATOM 1513 C C B HIS B 2 13 ? 23.688 29.827 33.820 0.40 41.44 11 HIS B C 1
ATOM 1514 O O A HIS B 2 13 ? 23.113 28.829 33.498 0.60 45.88 11 HIS B O 1
ATOM 1515 O O B HIS B 2 13 ? 23.453 28.643 33.595 0.40 41.51 11 HIS B O 1
ATOM 1528 N N . PRO B 2 14 ? 23.704 30.266 35.091 1.00 45.66 12 PRO B N 1
ATOM 1529 C CA . PRO B 2 14 ? 23.402 29.317 36.165 1.00 43.17 12 PRO B CA 1
ATOM 1530 C C . PRO B 2 14 ? 21.901 28.982 36.291 1.00 40.26 12 PRO B C 1
ATOM 1531 O O . PRO B 2 14 ? 21.052 29.710 35.763 1.00 33.65 12 PRO B O 1
ATOM 1535 N N . GLY B 2 15 ? 21.622 27.847 36.942 1.00 37.39 13 GLY B N 1
ATOM 1536 C CA . GLY B 2 15 ? 20.268 27.417 37.336 1.00 39.86 13 GLY B CA 1
ATOM 1537 C C . GLY B 2 15 ? 19.722 26.239 36.533 1.00 39.87 13 GLY B C 1
ATOM 1538 O O . GLY B 2 15 ? 18.512 25.965 36.707 1.00 39.18 13 GLY B O 1
ATOM 1539 N N . TRP B 2 16 ? 20.552 25.531 35.727 1.00 35.13 14 TRP B N 1
ATOM 1540 C CA . TRP B 2 16 ? 20.042 24.507 34.786 1.00 29.97 14 TRP B CA 1
ATOM 1541 C C . TRP B 2 16 ? 19.666 23.288 35.628 1.00 32.74 14 TRP B C 1
ATOM 1542 O O . TRP B 2 16 ? 20.376 22.985 36.561 1.00 38.51 14 TRP B O 1
ATOM 1553 N N . THR B 2 17 ? 18.571 22.631 35.316 1.00 32.54 15 THR B N 1
ATOM 1554 C CA . THR B 2 17 ? 18.085 21.445 36.035 1.00 36.97 15 THR B CA 1
ATOM 1555 C C . THR B 2 17 ? 17.852 20.407 34.942 1.00 36.10 15 THR B C 1
ATOM 1556 O O . THR B 2 17 ? 17.454 20.853 33.872 1.00 31.52 15 THR B O 1
ATOM 1560 N N . CYS B 2 18 ? 17.938 19.118 35.284 1.00 38.28 16 CYS B N 1
ATOM 1561 C CA . CYS B 2 18 ? 17.891 17.949 34.375 1.00 42.46 16 CYS B CA 1
ATOM 1562 C C . CYS B 2 18 ? 17.010 16.855 34.987 1.00 46.30 16 CYS B C 1
ATOM 1563 O O . CYS B 2 18 ? 17.179 16.676 36.185 1.00 45.45 16 CYS B O 1
#